Protein AF-A0A1W1C5Y9-F1 (afdb_monomer)

Nearest PDB structures (foldseek):
  2pzl-assembly1_A  TM=4.489E-01  e=3.872E-01  Bordetella bronchiseptica
  6x3b-assembly1_B  TM=2.610E-01  e=2.024E-01  Pseudomonas aeruginosa
  8v1x-assembly1_A  TM=4.095E-01  e=1.594E+00  Streptomyces coelicolor
  2pk3-assembly1_B  TM=3.219E-01  e=1.691E+00  Aneurinibacillus thermoaerophilus
  8vr2-assembly1_C  TM=3.156E-01  e=4.094E+00  Psychrobacter cryohalolentis K5

pLDDT: mean 88.16, std 12.0, range [48.78, 98.75]

Sequence (297 aa):
MQINMDFPGDFWDDKVWKQVSKNFAVVAKVAKDLGFKGIVFDDEPYTPSSHKMNNFKFPNKNEIDKNSKSWEIKGSEDSWVDEKGYRNPKYNFQEHMQKVTQRFKNIMQSMTEVYPNLTLLVYNGPSFTHVNSNKIDIIVTDVGLPREHEYKGAIFTGFKEGLTANSSLHDMGESYRYRTDKQFKRAYQWRKYDIAKESSNRLDPSYQWIVPKEQRASWSKDVQVGFMVFNKGQESNYKEYDTRNKSNMNDIKATLEKALKYSDKYVIYYCQDQDWLLPNQEHPLKKGWMKMMKSLH

Solvent-accessible surface area (backbone atoms only — not comparable to full-atom values): 16804 Å² total; per-residue (Å²): 137,88,81,87,77,77,72,62,69,60,88,81,42,62,70,51,51,53,50,52,19,51,52,44,19,51,53,32,36,52,36,49,77,71,66,50,75,54,47,80,48,72,70,75,55,91,44,96,84,47,67,44,78,68,40,75,36,76,46,36,60,88,66,59,56,98,82,56,50,73,42,45,64,77,50,33,51,85,83,75,65,64,86,84,28,47,72,63,86,91,49,55,51,52,57,50,41,51,46,43,16,53,53,30,16,49,26,32,37,37,20,34,74,67,24,51,63,37,32,40,37,29,35,70,26,39,62,50,32,34,85,59,39,59,68,85,50,78,54,63,73,96,55,58,57,94,67,66,37,51,55,33,37,24,38,49,49,6,36,61,73,22,56,52,99,57,32,44,43,27,37,22,53,74,37,62,43,68,67,48,68,69,50,46,50,49,40,39,46,35,75,39,51,47,58,46,32,69,85,62,48,78,62,61,57,58,62,41,67,62,71,53,77,88,52,31,86,49,34,55,77,60,42,37,42,28,32,42,44,42,54,60,41,41,86,47,94,46,75,92,35,47,21,65,90,52,39,51,73,67,46,45,50,57,28,49,55,45,38,53,74,57,25,75,83,48,64,45,81,45,62,96,74,50,36,87,88,46,80,86,48,102,34,57,61,56,75,66,55,63,56,54,58,73,68,64,128

Foldseek 3Di:
DDDDDDAQPDLPPPVSLVVVLLVLQVVLLVCVVVPHQADEDDQDQPDPPGDGNAQADQDAPVRDDPPDDPLSNVQHHHDQEDPRRDYDPVDFLLVVLQSLLQSLLSNLLSSCVNVVQHEYEYAAACLLAQPCSPVPHPQAFPHRDHPNCNNRPSNLNSNLNNHDPNYAYEHAHDDQQDQDLVRLVSNLCCQQAVLLDPVSAPDDSRHGDHDDVVCSVCRNVRYWYAYEHEQAFDDGPDPSRGCNPQRDLVSSLSRVLSRVVRGPDDYHYDYPQEDPPDCPDPRHDDPVNVVSVVPRD

Secondary structure (DSSP, 8-state):
---PPPP---TT-HHHHHHHHHHHHHHHHHHHHTT--EEEE-----STT---S--B-PPPGGG--TT--HHHHHH--SS-S-TTPBP-TTS-HHHHHHHHHHHHHHHHHHHHHH-TT-EEEESS-GGGT-TTTTTSS--S-S---TTTTTTHHHHHHHHHHT--TT-EEEE----S---SHHHHHHHHHHHHTGGGSGGGG-S-TTTS----HHHHTTHHHHEEE-EEEESS----SSGGG--TT--SHHHHHHHHHHHHHH-SS-EEEE-SS-BSS-TTSSSBPPHHHHHHHHH--

Structure (mmCIF, N/CA/C/O backbone):
data_AF-A0A1W1C5Y9-F1
#
_entry.id   AF-A0A1W1C5Y9-F1
#
loop_
_atom_site.group_PDB
_atom_site.id
_atom_site.type_symbol
_atom_site.label_atom_id
_atom_site.label_alt_id
_atom_site.label_comp_id
_atom_site.label_asym_id
_atom_site.label_entity_id
_atom_site.label_seq_id
_atom_site.pdbx_PDB_ins_code
_atom_site.Cartn_x
_atom_site.Cartn_y
_atom_site.Cartn_z
_atom_site.occupancy
_atom_site.B_iso_or_equiv
_atom_site.auth_seq_id
_atom_site.auth_comp_id
_atom_site.auth_asym_id
_atom_site.auth_atom_id
_atom_site.pdbx_PDB_model_num
ATOM 1 N N . MET A 1 1 ? -10.955 -4.924 -15.139 1.00 53.12 1 MET A N 1
ATOM 2 C CA . MET A 1 1 ? -12.271 -4.613 -14.545 1.00 53.12 1 MET A CA 1
ATOM 3 C C . MET A 1 1 ? -12.022 -3.695 -13.365 1.00 53.12 1 MET A C 1
ATOM 5 O O . MET A 1 1 ? -11.262 -4.087 -12.491 1.00 53.12 1 MET A O 1
ATOM 9 N N . GLN A 1 2 ? -12.591 -2.491 -13.382 1.00 60.53 2 GLN A N 1
ATOM 10 C CA . GLN A 1 2 ? -12.560 -1.558 -12.255 1.00 60.53 2 GLN A CA 1
ATOM 11 C C . GLN A 1 2 ? -13.905 -1.641 -11.534 1.00 60.53 2 GLN A C 1
ATOM 13 O O . GLN A 1 2 ? -14.947 -1.651 -12.187 1.00 60.53 2 GLN A O 1
ATOM 18 N N . ILE A 1 3 ? -13.878 -1.733 -10.206 1.00 63.34 3 ILE A N 1
ATOM 19 C CA . ILE A 1 3 ? -15.077 -1.717 -9.366 1.00 63.34 3 ILE A CA 1
ATOM 20 C C . ILE A 1 3 ? -14.918 -0.541 -8.415 1.00 63.34 3 ILE A C 1
ATOM 22 O O . ILE A 1 3 ? -14.045 -0.561 -7.551 1.00 63.34 3 ILE A O 1
ATOM 26 N N . ASN A 1 4 ? -15.755 0.478 -8.585 1.00 60.19 4 ASN A N 1
ATOM 27 C CA . ASN A 1 4 ? -15.838 1.569 -7.628 1.00 60.19 4 ASN A CA 1
ATOM 28 C C . ASN A 1 4 ? -16.718 1.098 -6.478 1.00 60.19 4 ASN A C 1
ATOM 30 O O . ASN A 1 4 ? -17.857 0.686 -6.703 1.00 60.19 4 ASN A O 1
ATOM 34 N N . MET A 1 5 ? -16.190 1.127 -5.261 1.00 63.28 5 MET A N 1
ATOM 35 C CA . MET A 1 5 ? -17.036 0.933 -4.099 1.00 63.28 5 MET A CA 1
ATOM 36 C C . MET A 1 5 ? -17.491 2.280 -3.562 1.00 63.28 5 MET A C 1
ATOM 38 O O . MET A 1 5 ? -16.669 3.167 -3.342 1.00 63.28 5 MET A O 1
ATOM 42 N N . ASP A 1 6 ? -18.796 2.402 -3.339 1.00 60.53 6 ASP A N 1
ATOM 43 C CA . ASP A 1 6 ? -19.384 3.603 -2.762 1.00 60.53 6 ASP A CA 1
ATOM 44 C C . ASP A 1 6 ? -18.839 3.920 -1.368 1.00 60.53 6 ASP A C 1
ATOM 46 O O . ASP A 1 6 ? -18.348 3.068 -0.620 1.00 60.53 6 ASP A O 1
ATOM 50 N N . PHE A 1 7 ? -18.983 5.196 -1.031 1.00 67.31 7 PHE A N 1
ATOM 51 C CA . PHE A 1 7 ? -18.588 5.799 0.224 1.00 67.31 7 PHE A CA 1
ATOM 52 C C . PHE A 1 7 ? -19.264 5.122 1.434 1.00 67.31 7 PHE A C 1
ATOM 54 O O . PHE A 1 7 ? -20.487 5.186 1.574 1.00 67.31 7 PHE A O 1
ATOM 61 N N . PRO A 1 8 ? -18.496 4.501 2.348 1.00 70.25 8 PRO A N 1
ATOM 62 C CA . PRO A 1 8 ? -19.054 3.699 3.435 1.00 70.25 8 PRO A CA 1
ATOM 63 C C . PRO A 1 8 ? -19.563 4.524 4.630 1.00 70.25 8 PRO A C 1
ATOM 65 O O . PRO A 1 8 ? -20.054 3.950 5.596 1.00 70.25 8 PRO A O 1
ATOM 68 N N . GLY A 1 9 ? -19.444 5.855 4.614 1.00 75.62 9 GLY A N 1
ATOM 69 C CA . GLY A 1 9 ? -19.871 6.706 5.729 1.00 75.62 9 GLY A CA 1
ATOM 70 C C . GLY A 1 9 ? -18.972 6.607 6.970 1.00 75.62 9 GLY A C 1
ATOM 71 O O . GLY A 1 9 ? -17.762 6.405 6.865 1.00 75.62 9 GLY A O 1
ATOM 72 N N . ASP A 1 10 ? -19.554 6.800 8.158 1.00 84.69 10 ASP A N 1
ATOM 73 C CA . ASP A 1 10 ? -18.832 6.846 9.438 1.00 84.69 10 ASP A CA 1
ATOM 74 C C . ASP A 1 10 ? -18.173 5.491 9.769 1.00 84.69 10 ASP A C 1
ATOM 76 O O . ASP A 1 10 ? -18.830 4.446 9.768 1.00 84.69 10 ASP A O 1
ATOM 80 N N . PHE A 1 11 ? -16.880 5.495 10.120 1.00 87.94 11 PHE A N 1
ATOM 81 C CA . PHE A 1 11 ? -16.163 4.305 10.593 1.00 87.94 11 PHE A CA 1
ATOM 82 C C . PHE A 1 11 ? -16.822 3.632 11.792 1.00 87.94 11 PHE A C 1
ATOM 84 O O . PHE A 1 11 ? -16.569 2.449 12.024 1.00 87.94 11 PHE A O 1
ATOM 91 N N . TRP A 1 12 ? -17.666 4.335 12.541 1.00 90.81 12 TRP A N 1
ATOM 92 C CA . TRP A 1 12 ? -18.377 3.825 13.710 1.00 90.81 12 TRP A CA 1
ATOM 93 C C . TRP A 1 12 ? -19.739 3.193 13.400 1.00 90.81 12 TRP A C 1
ATOM 95 O O . TRP A 1 12 ? -20.280 2.513 14.271 1.00 90.81 12 TRP A O 1
ATOM 105 N N . ASP A 1 13 ? -20.245 3.281 12.166 1.00 91.25 13 ASP A N 1
ATOM 106 C CA . ASP A 1 13 ? -21.460 2.567 11.754 1.00 91.25 13 ASP A CA 1
ATOM 107 C C . ASP A 1 13 ? -21.154 1.090 11.442 1.00 91.25 13 ASP A C 1
ATOM 109 O O . ASP A 1 13 ? -20.756 0.703 10.339 1.00 91.25 13 ASP A O 1
ATOM 113 N N . ASP A 1 14 ? -21.323 0.224 12.441 1.00 93.69 14 ASP A N 1
ATOM 114 C CA . ASP A 1 14 ? -21.061 -1.211 12.293 1.00 93.69 14 ASP A CA 1
ATOM 115 C C . ASP A 1 14 ? -21.950 -1.892 11.244 1.00 93.69 14 ASP A C 1
ATOM 117 O O . ASP A 1 14 ? -21.505 -2.850 10.602 1.00 93.69 14 ASP A O 1
ATOM 121 N N . LYS A 1 15 ? -23.181 -1.411 11.032 1.00 92.62 15 LYS A N 1
ATOM 122 C CA . LYS A 1 15 ? -24.097 -2.002 10.051 1.00 92.62 15 LYS A CA 1
ATOM 123 C C . LYS A 1 15 ? -23.597 -1.730 8.637 1.00 92.62 15 LYS A C 1
ATOM 125 O O . LYS A 1 15 ? -23.544 -2.664 7.832 1.00 92.62 15 LYS A O 1
ATOM 130 N N . VAL A 1 16 ? -23.192 -0.492 8.352 1.00 90.75 16 VAL A N 1
ATOM 131 C CA . VAL A 1 16 ? -22.670 -0.121 7.031 1.00 90.75 16 VAL A CA 1
ATOM 132 C C . VAL A 1 16 ? -21.358 -0.846 6.749 1.00 90.75 16 VAL A C 1
ATOM 134 O O . VAL A 1 16 ? -21.234 -1.519 5.727 1.00 90.75 16 VAL A O 1
ATOM 137 N N . TRP A 1 17 ? -20.411 -0.846 7.686 1.00 92.69 17 TRP A N 1
ATOM 138 C CA . TRP A 1 17 ? -19.115 -1.501 7.472 1.00 92.69 17 TRP A CA 1
ATOM 139 C C . TRP A 1 17 ? -19.185 -3.029 7.385 1.00 92.69 17 TRP A C 1
ATOM 141 O O . TRP A 1 17 ? -18.362 -3.657 6.706 1.00 92.69 17 TRP A O 1
ATOM 151 N N . LYS A 1 18 ? -20.197 -3.651 8.002 1.00 94.00 18 LYS A N 1
ATOM 152 C CA . LYS A 1 18 ? -20.505 -5.067 7.762 1.00 94.00 18 LYS A CA 1
ATOM 153 C C . LYS A 1 18 ? -20.929 -5.301 6.311 1.00 94.00 18 LYS A C 1
ATOM 155 O O . LYS A 1 18 ? -20.508 -6.292 5.718 1.00 94.00 18 LYS A O 1
ATOM 160 N N . GLN A 1 19 ? -21.728 -4.407 5.728 1.00 93.62 19 GLN A N 1
ATOM 161 C CA . GLN A 1 19 ? -22.106 -4.499 4.317 1.00 93.62 19 GLN A CA 1
ATOM 162 C C . GLN A 1 19 ? -20.906 -4.269 3.388 1.00 93.62 19 GLN A C 1
ATOM 164 O O . GLN A 1 19 ? -20.727 -5.024 2.439 1.00 93.62 19 GLN A O 1
ATOM 169 N N . VAL A 1 20 ? -20.036 -3.307 3.701 1.00 93.00 20 VAL A N 1
ATOM 170 C CA . VAL A 1 20 ? -18.787 -3.057 2.955 1.00 93.00 20 VAL A CA 1
ATOM 171 C C . VAL A 1 20 ? -17.911 -4.311 2.906 1.00 93.00 20 VAL A C 1
ATOM 173 O O . VAL A 1 20 ? -17.454 -4.711 1.838 1.00 93.00 20 VAL A O 1
ATOM 176 N N . SER A 1 21 ? -17.734 -4.985 4.046 1.00 95.81 21 SER A N 1
ATOM 177 C CA . SER A 1 21 ? -16.949 -6.226 4.119 1.00 95.81 21 SER A CA 1
ATOM 178 C C . SER A 1 21 ? -17.558 -7.342 3.256 1.00 95.81 21 SER A C 1
ATOM 180 O O . SER A 1 21 ? -16.837 -8.041 2.546 1.00 95.81 21 SER A O 1
ATOM 182 N N . LYS A 1 22 ? -18.896 -7.462 3.236 1.00 95.56 22 LYS A N 1
ATOM 183 C CA . LYS A 1 22 ? -19.605 -8.392 2.338 1.00 95.56 22 LYS A CA 1
ATOM 184 C C . LYS A 1 22 ? -19.399 -8.049 0.864 1.00 95.56 22 LYS A C 1
ATOM 186 O O . LYS A 1 22 ? -19.217 -8.958 0.061 1.00 95.56 22 LYS A O 1
ATOM 191 N N . ASN A 1 23 ? -19.410 -6.767 0.502 1.00 94.50 23 ASN A N 1
ATOM 192 C CA . ASN A 1 23 ? -19.190 -6.338 -0.880 1.00 94.50 23 ASN A CA 1
ATOM 193 C C . ASN A 1 23 ? -17.786 -6.738 -1.357 1.00 94.50 23 ASN A C 1
ATOM 195 O O . ASN A 1 23 ? -17.650 -7.323 -2.429 1.00 94.50 23 ASN A O 1
ATOM 199 N N . PHE A 1 24 ? -16.757 -6.533 -0.531 1.00 96.12 24 PHE A N 1
ATOM 200 C CA . PHE A 1 24 ? -15.407 -7.017 -0.834 1.00 96.12 24 PHE A CA 1
ATOM 201 C C . PHE A 1 24 ? -15.328 -8.540 -0.960 1.00 96.12 24 PHE A C 1
ATOM 203 O O . PHE A 1 24 ? -14.646 -9.035 -1.854 1.00 96.12 24 PHE A O 1
ATOM 210 N N . ALA A 1 25 ? -16.046 -9.295 -0.123 1.00 97.69 25 ALA A N 1
ATOM 211 C CA . ALA A 1 25 ? -16.130 -10.746 -0.282 1.00 97.69 25 ALA A CA 1
ATOM 212 C C . ALA A 1 25 ? -16.737 -11.132 -1.640 1.00 97.69 25 ALA A C 1
ATOM 214 O O . ALA A 1 25 ? -16.221 -12.018 -2.314 1.00 97.69 25 ALA A O 1
ATOM 215 N N . VAL A 1 26 ? -17.784 -10.436 -2.100 1.00 97.25 26 VAL A N 1
ATOM 216 C CA . VAL A 1 26 ? -18.345 -10.657 -3.444 1.00 97.25 26 VAL A CA 1
ATOM 217 C C . VAL A 1 26 ? -17.300 -10.377 -4.527 1.00 97.25 26 VAL A C 1
ATOM 219 O O . VAL A 1 26 ? -17.131 -11.208 -5.417 1.00 97.25 26 VAL A O 1
ATOM 222 N N . VAL A 1 27 ? -16.545 -9.276 -4.427 1.00 96.62 27 VAL A N 1
ATOM 223 C CA . VAL A 1 27 ? -15.447 -8.968 -5.364 1.00 96.62 27 VAL A CA 1
ATOM 224 C C . VAL A 1 27 ? -14.393 -10.077 -5.368 1.00 96.62 27 VAL A C 1
ATOM 226 O O . VAL A 1 27 ? -14.007 -10.545 -6.437 1.00 96.62 27 VAL A O 1
ATOM 229 N N . ALA A 1 28 ? -13.962 -10.547 -4.196 1.00 97.88 28 ALA A N 1
ATOM 230 C CA . ALA A 1 28 ? -12.977 -11.620 -4.076 1.00 97.88 28 ALA A CA 1
ATOM 231 C C . ALA A 1 28 ? -13.482 -12.954 -4.630 1.00 97.88 28 ALA A C 1
ATOM 233 O O . ALA A 1 28 ? -12.733 -13.655 -5.313 1.00 97.88 28 ALA A O 1
ATOM 234 N N . LYS A 1 29 ? -14.758 -13.279 -4.404 1.00 98.25 29 LYS A N 1
ATOM 235 C CA . LYS A 1 29 ? -15.394 -14.462 -4.983 1.00 98.25 29 LYS A CA 1
ATOM 236 C C . LYS A 1 29 ? -15.420 -14.381 -6.508 1.00 98.25 29 LYS A C 1
ATOM 238 O O . LYS A 1 29 ? -14.955 -15.306 -7.159 1.00 98.25 29 LYS A O 1
ATOM 243 N N . VAL A 1 30 ? -15.883 -13.267 -7.076 1.00 97.62 30 VAL A N 1
ATOM 244 C CA . VAL A 1 30 ? -15.887 -13.066 -8.535 1.00 97.62 30 VAL A CA 1
ATOM 245 C C . VAL A 1 30 ? -14.467 -13.138 -9.092 1.00 97.62 30 VAL A C 1
ATOM 247 O O . VAL A 1 30 ? -14.244 -13.766 -10.124 1.00 97.62 30 VAL A O 1
ATOM 250 N N . ALA A 1 31 ? -13.490 -12.542 -8.402 1.00 97.06 31 ALA A N 1
ATOM 251 C CA . ALA A 1 31 ? -12.109 -12.564 -8.857 1.00 97.06 31 ALA A CA 1
ATOM 252 C C . ALA A 1 31 ? -11.553 -13.995 -8.941 1.00 97.06 31 ALA A C 1
ATOM 254 O O . ALA A 1 31 ? -10.928 -14.363 -9.937 1.00 97.06 31 ALA A O 1
ATOM 255 N N . LYS A 1 32 ? -11.841 -14.807 -7.920 1.00 97.94 32 LYS A N 1
ATOM 256 C CA . LYS A 1 32 ? -11.514 -16.233 -7.875 1.00 97.94 32 LYS A CA 1
ATOM 257 C C . LYS A 1 32 ? -12.228 -17.023 -8.972 1.00 97.94 32 LYS A C 1
ATOM 259 O O . LYS A 1 32 ? -11.573 -17.784 -9.678 1.00 97.94 32 LYS A O 1
ATOM 264 N N . ASP A 1 33 ? -13.538 -16.836 -9.120 1.00 97.88 33 ASP A N 1
ATOM 265 C CA . ASP A 1 33 ? -14.372 -17.575 -10.077 1.00 97.88 33 ASP A CA 1
ATOM 266 C C . ASP A 1 33 ? -13.946 -17.294 -11.533 1.00 97.88 33 ASP A C 1
ATOM 268 O O . ASP A 1 33 ? -14.036 -18.170 -12.390 1.00 97.88 33 ASP A O 1
ATOM 272 N N . LEU A 1 34 ? -13.405 -16.100 -11.804 1.00 97.12 34 LEU A N 1
ATOM 273 C CA . LEU A 1 34 ? -12.829 -15.713 -13.099 1.00 97.12 34 LEU A CA 1
ATOM 274 C C . LEU A 1 34 ? -11.347 -16.099 -13.271 1.00 97.12 34 LEU A C 1
ATOM 276 O O . LEU A 1 34 ? -10.753 -15.803 -14.307 1.00 97.12 34 LEU A O 1
ATOM 280 N N . GLY A 1 35 ? -10.728 -16.740 -12.276 1.00 96.94 35 GLY A N 1
ATOM 281 C CA . GLY A 1 35 ? -9.339 -17.197 -12.347 1.00 96.94 35 GLY A CA 1
ATOM 282 C C . GLY A 1 35 ? -8.284 -16.090 -12.244 1.00 96.94 35 GLY A C 1
ATOM 283 O O . GLY A 1 35 ? -7.130 -16.311 -12.624 1.00 96.94 35 GLY A O 1
ATOM 284 N N . PHE A 1 36 ? -8.629 -14.902 -11.732 1.00 96.56 36 PHE A N 1
ATOM 285 C CA . PHE A 1 36 ? -7.612 -13.904 -11.390 1.00 96.56 36 PHE A CA 1
ATOM 286 C C . PHE A 1 36 ? -6.717 -14.425 -10.260 1.00 96.56 36 PHE A C 1
ATOM 288 O O . PHE A 1 36 ? -7.131 -15.263 -9.472 1.00 96.56 36 PHE A O 1
ATOM 295 N N . LYS A 1 37 ? -5.473 -13.932 -10.179 1.00 93.75 37 LYS A N 1
ATOM 296 C CA . LYS A 1 37 ? -4.502 -14.334 -9.138 1.00 93.75 37 LYS A CA 1
ATOM 297 C C . LYS A 1 37 ? -4.637 -13.547 -7.832 1.00 93.75 37 LYS A C 1
ATOM 299 O O . LYS A 1 37 ? -4.013 -13.903 -6.836 1.00 93.75 37 LYS A O 1
ATOM 304 N N . GLY A 1 38 ? -5.358 -12.433 -7.860 1.00 96.31 38 GLY A N 1
ATOM 305 C CA . GLY A 1 38 ? -5.371 -11.479 -6.767 1.00 96.31 38 GLY A CA 1
ATOM 306 C C . GLY A 1 38 ? -6.184 -10.232 -7.074 1.00 96.31 38 GLY A C 1
ATOM 307 O O . GLY A 1 38 ? -6.812 -10.127 -8.129 1.00 96.31 38 GLY A O 1
ATOM 308 N N . ILE A 1 39 ? -6.139 -9.292 -6.138 1.00 97.25 39 ILE A N 1
ATOM 309 C CA . ILE A 1 39 ? -6.807 -7.994 -6.204 1.00 97.25 39 ILE A CA 1
ATOM 310 C C . ILE A 1 39 ? -5.756 -6.902 -6.025 1.00 97.25 39 ILE A C 1
ATOM 312 O O . ILE A 1 39 ? -4.843 -7.028 -5.208 1.00 97.25 39 ILE A O 1
ATOM 316 N N . VAL A 1 40 ? -5.908 -5.824 -6.785 1.00 95.88 40 VAL A N 1
ATOM 317 C CA . VAL A 1 40 ? -5.211 -4.564 -6.544 1.00 95.88 40 VAL A CA 1
ATOM 318 C C . VAL A 1 40 ? -6.151 -3.655 -5.763 1.00 95.88 40 VAL A C 1
ATOM 320 O O . VAL A 1 40 ? -7.290 -3.449 -6.179 1.00 95.88 40 VAL A O 1
ATOM 323 N N . PHE A 1 41 ? -5.679 -3.141 -4.634 1.00 94.25 41 PHE A N 1
ATOM 324 C CA . PHE A 1 41 ? -6.359 -2.137 -3.838 1.00 94.25 41 PHE A CA 1
ATOM 325 C C . PHE A 1 41 ? -5.685 -0.784 -4.034 1.00 94.25 41 PHE A C 1
ATOM 327 O O . PHE A 1 41 ? -4.484 -0.620 -3.791 1.00 94.25 41 PHE A O 1
ATOM 334 N N . ASP A 1 42 ? -6.508 0.168 -4.438 1.00 89.38 42 ASP A N 1
ATOM 335 C CA . ASP A 1 42 ? -6.146 1.546 -4.676 1.00 89.38 42 ASP A CA 1
ATOM 336 C C . ASP A 1 42 ? -7.226 2.439 -4.060 1.00 89.38 42 ASP A C 1
ATOM 338 O O . ASP A 1 42 ? -8.419 2.252 -4.306 1.00 89.38 42 ASP A O 1
ATOM 342 N N . ASP A 1 43 ? -6.800 3.340 -3.184 1.00 83.69 43 ASP A N 1
ATOM 343 C CA . ASP A 1 43 ? -7.656 4.218 -2.395 1.00 83.69 43 ASP A CA 1
ATOM 344 C C . ASP A 1 43 ? -7.689 5.661 -2.922 1.00 83.69 43 ASP A C 1
ATOM 346 O O . ASP A 1 43 ? -8.214 6.549 -2.240 1.00 83.69 43 ASP A O 1
ATOM 350 N N . GLU A 1 44 ? -7.136 5.914 -4.110 1.00 79.62 44 GLU A N 1
ATOM 351 C CA . GLU A 1 44 ? -7.156 7.237 -4.729 1.00 79.62 44 GLU A CA 1
ATOM 352 C C . GLU A 1 44 ? -8.540 7.629 -5.286 1.00 79.62 44 GLU A C 1
ATOM 354 O O . GLU A 1 44 ? -9.237 6.825 -5.915 1.00 79.62 44 GLU A O 1
ATOM 359 N N . PRO A 1 45 ? -8.966 8.894 -5.098 1.00 72.88 45 PRO A N 1
ATOM 360 C CA . PRO A 1 45 ? -10.135 9.431 -5.774 1.00 72.88 45 PRO A CA 1
ATOM 361 C C . PRO A 1 45 ? -9.758 9.867 -7.198 1.00 72.88 45 PRO A C 1
ATOM 363 O O . PRO A 1 45 ? -9.027 10.831 -7.397 1.00 72.88 45 PRO A O 1
ATOM 366 N N . TYR A 1 46 ? -10.311 9.191 -8.202 1.00 73.00 46 TYR A N 1
ATOM 367 C CA . TYR A 1 46 ? -10.001 9.459 -9.613 1.00 73.00 46 TYR A CA 1
ATOM 368 C C . TYR A 1 46 ? -10.814 10.592 -10.254 1.00 73.00 46 TYR A C 1
ATOM 370 O O . TYR A 1 46 ? -10.520 11.016 -11.371 1.00 73.00 46 TYR A O 1
ATOM 378 N N . THR A 1 47 ? -11.854 11.086 -9.578 1.00 74.44 47 THR A N 1
ATOM 379 C CA . THR A 1 47 ? -12.668 12.212 -10.056 1.00 74.44 47 THR A CA 1
ATOM 380 C C . THR A 1 47 ? -12.939 13.201 -8.919 1.00 74.44 47 THR A C 1
ATOM 382 O O . THR A 1 47 ? -12.979 12.780 -7.764 1.00 74.44 47 THR A O 1
ATOM 385 N N . PRO A 1 48 ? -13.211 14.490 -9.202 1.00 70.44 48 PRO A N 1
ATOM 386 C CA . PRO A 1 48 ? -13.570 15.472 -8.166 1.00 70.44 48 PRO A CA 1
ATOM 387 C C . PRO A 1 48 ? -14.830 15.107 -7.355 1.00 70.44 48 PRO A C 1
ATOM 389 O O . PRO A 1 48 ? -15.032 15.570 -6.228 1.00 70.44 48 PRO A O 1
ATOM 392 N N . SER A 1 49 ? -15.706 14.283 -7.935 1.00 70.56 49 SER A N 1
ATOM 393 C CA . SER A 1 49 ? -16.888 13.727 -7.271 1.00 70.56 49 SER A CA 1
ATOM 394 C C . SER A 1 49 ? -16.606 12.452 -6.476 1.00 70.56 49 SER A C 1
ATOM 396 O O . SER A 1 49 ? -17.438 12.067 -5.659 1.00 70.56 49 SER A O 1
ATOM 398 N N . SER A 1 50 ? -15.473 11.785 -6.704 1.00 70.44 50 SER A N 1
ATOM 399 C CA . SER A 1 50 ? -15.094 10.585 -5.961 1.00 70.44 50 SER A CA 1
ATOM 400 C C . SER A 1 50 ? -14.737 10.950 -4.526 1.00 70.44 50 SER A C 1
ATOM 402 O O . SER A 1 50 ? -14.120 11.979 -4.260 1.00 70.44 50 SER A O 1
ATOM 404 N N . HIS A 1 51 ? -15.109 10.073 -3.602 1.00 71.31 51 HIS A N 1
ATOM 405 C CA . HIS A 1 51 ? -14.750 10.192 -2.199 1.00 71.31 51 HIS A CA 1
ATOM 406 C C . HIS A 1 51 ? -13.725 9.124 -1.851 1.00 71.31 51 HIS A C 1
ATOM 408 O O . HIS A 1 51 ? -13.817 7.994 -2.341 1.00 71.31 51 HIS A O 1
ATOM 414 N N . LYS A 1 52 ? -12.769 9.459 -0.983 1.00 73.62 52 LYS A N 1
ATOM 415 C CA . LYS A 1 52 ? -11.860 8.451 -0.445 1.00 73.62 52 LYS A CA 1
ATOM 416 C C . LYS A 1 52 ? -12.653 7.482 0.430 1.00 73.62 52 LYS A C 1
ATOM 418 O O . LYS A 1 52 ? -13.591 7.864 1.131 1.00 73.62 52 LYS A O 1
ATOM 423 N N . MET A 1 53 ? -12.249 6.213 0.431 1.00 72.50 53 MET A N 1
ATOM 424 C CA . MET A 1 53 ? -12.843 5.203 1.316 1.00 72.50 53 MET A CA 1
ATOM 425 C C . MET A 1 53 ? -12.593 5.523 2.801 1.00 72.50 53 MET A C 1
ATOM 427 O O . MET A 1 53 ? -13.269 4.999 3.687 1.00 72.50 53 MET A O 1
ATOM 431 N N . ASN A 1 54 ? -11.626 6.401 3.072 1.00 69.69 54 ASN A N 1
ATOM 432 C CA . ASN A 1 54 ? -11.423 6.989 4.375 1.00 69.69 54 ASN A CA 1
ATOM 433 C C . ASN A 1 54 ? -11.922 8.428 4.409 1.00 69.69 54 ASN A C 1
ATOM 435 O O . ASN A 1 54 ? -11.372 9.295 3.736 1.00 69.69 54 ASN A O 1
ATOM 439 N N . ASN A 1 55 ? -12.933 8.652 5.243 1.00 68.06 55 ASN A N 1
ATOM 440 C CA . ASN A 1 55 ? -13.525 9.961 5.429 1.00 68.06 55 ASN A CA 1
ATOM 441 C C . ASN A 1 55 ? -13.134 10.623 6.755 1.00 68.06 55 ASN A C 1
ATOM 443 O O . ASN A 1 55 ? -13.791 11.565 7.151 1.00 68.06 55 ASN A O 1
ATOM 447 N N . PHE A 1 56 ? -12.129 10.160 7.492 1.00 75.62 56 PHE A N 1
ATOM 448 C CA . PHE A 1 56 ? -11.663 10.881 8.678 1.00 75.62 56 PHE A CA 1
ATOM 449 C C . PHE A 1 56 ? -10.681 11.984 8.264 1.00 75.62 56 PHE A C 1
ATOM 451 O O . PHE A 1 56 ? -9.741 11.717 7.514 1.00 75.62 56 PHE A O 1
ATOM 458 N N . LYS A 1 57 ? -10.863 13.206 8.782 1.00 76.81 57 LYS A N 1
ATOM 459 C CA . LYS A 1 57 ? -9.884 14.293 8.633 1.00 76.81 57 LYS A CA 1
ATOM 460 C C . LYS A 1 57 ? -9.402 14.828 9.976 1.00 76.81 57 LYS A C 1
ATOM 462 O O . LYS A 1 57 ? -10.186 14.983 10.917 1.00 76.81 57 LYS A O 1
ATOM 467 N N . PHE A 1 58 ? -8.121 15.185 10.024 1.00 76.56 58 PHE A N 1
ATOM 468 C CA . PHE A 1 58 ? -7.627 16.135 11.013 1.00 76.56 58 PHE A CA 1
ATOM 469 C C . PHE A 1 58 ? -8.134 17.538 10.683 1.00 76.56 58 PHE A C 1
ATOM 471 O O . PHE A 1 58 ? -8.247 17.873 9.501 1.00 76.56 58 PHE A O 1
ATOM 478 N N . PRO A 1 59 ? -8.417 18.370 11.699 1.00 77.81 59 PRO A N 1
ATOM 479 C CA . PRO A 1 59 ? -8.673 19.777 11.451 1.00 77.81 59 PRO A CA 1
ATOM 480 C C . PRO A 1 59 ? -7.413 20.444 10.888 1.00 77.81 59 PRO A C 1
ATOM 482 O O . PRO A 1 59 ? -6.313 20.269 11.419 1.00 77.81 59 PRO A O 1
ATOM 485 N N . ASN A 1 60 ? -7.577 21.233 9.830 1.00 80.81 60 ASN A N 1
ATOM 486 C CA . ASN A 1 60 ? -6.544 22.162 9.382 1.00 80.81 60 ASN A CA 1
ATOM 487 C C . ASN A 1 60 ? -6.371 23.306 10.402 1.00 80.81 60 ASN A C 1
ATOM 489 O O . ASN A 1 60 ? -7.191 23.472 11.309 1.00 80.81 60 ASN A O 1
ATOM 493 N N . LYS A 1 61 ? -5.315 24.120 10.265 1.00 83.12 61 LYS A N 1
ATOM 494 C CA . LYS A 1 61 ? -5.040 25.204 11.232 1.00 83.12 61 LYS A CA 1
ATOM 495 C C . LYS A 1 61 ? -6.191 26.208 11.378 1.00 83.12 61 LYS A C 1
ATOM 497 O O . LYS A 1 61 ? -6.385 26.735 12.469 1.00 83.12 61 LYS A O 1
ATOM 502 N N . ASN A 1 62 ? -6.972 26.432 10.320 1.00 85.38 62 ASN A N 1
ATOM 503 C CA . ASN A 1 62 ? -8.129 27.332 10.331 1.00 85.38 62 ASN A CA 1
ATOM 504 C C . ASN A 1 62 ? -9.381 26.697 10.973 1.00 85.38 62 ASN A C 1
ATOM 506 O O . ASN A 1 62 ? -10.301 27.415 11.350 1.00 85.38 62 ASN A O 1
ATOM 510 N N . GLU A 1 63 ? -9.427 25.368 11.106 1.00 83.25 63 GLU A N 1
ATOM 511 C CA . GLU A 1 63 ? -10.495 24.609 11.777 1.00 83.25 63 GLU A CA 1
ATOM 512 C C . GLU A 1 63 ? -10.220 24.398 13.279 1.00 83.25 63 GLU A C 1
ATOM 514 O O . GLU A 1 63 ? -11.055 23.832 13.992 1.00 83.25 63 GLU A O 1
ATOM 519 N N . ILE A 1 64 ? -9.051 24.823 13.775 1.00 88.56 64 ILE A N 1
ATOM 520 C CA . ILE A 1 64 ? -8.721 24.782 15.199 1.00 88.56 64 ILE A CA 1
ATOM 521 C C . ILE A 1 64 ? -9.470 25.886 15.946 1.00 88.56 64 ILE A C 1
ATOM 523 O O . ILE A 1 64 ? -9.391 27.064 15.608 1.00 88.56 64 ILE A O 1
ATOM 527 N N . ASP A 1 65 ? -10.151 25.500 17.023 1.00 88.69 65 ASP A N 1
ATOM 528 C CA . ASP A 1 65 ? -10.864 26.407 17.912 1.00 88.69 65 ASP A CA 1
ATOM 529 C C . ASP A 1 65 ? -10.536 26.112 19.388 1.00 88.69 65 ASP A C 1
ATOM 531 O O . ASP A 1 65 ? -9.771 25.204 19.719 1.00 88.69 65 ASP A O 1
ATOM 535 N N . LYS A 1 66 ? -11.124 26.890 20.304 1.00 88.19 66 LYS A N 1
ATOM 536 C CA . LYS A 1 66 ? -10.897 26.765 21.757 1.00 88.19 66 LYS A CA 1
ATOM 537 C C . LYS A 1 66 ? -11.292 25.405 22.360 1.00 88.19 66 LYS A C 1
ATOM 539 O O . LYS A 1 66 ? -10.892 25.107 23.481 1.00 88.19 66 LYS A O 1
ATOM 544 N N . ASN A 1 67 ? -12.098 24.612 21.658 1.00 87.00 67 ASN A N 1
ATOM 545 C CA . ASN A 1 67 ? -12.547 23.281 22.061 1.00 87.00 67 ASN A CA 1
ATOM 546 C C . ASN A 1 67 ? -11.722 22.157 21.411 1.00 87.00 67 ASN A C 1
ATOM 548 O O . ASN A 1 67 ? -11.902 20.992 21.789 1.00 87.00 67 ASN A O 1
ATOM 552 N N . SER A 1 68 ? -10.839 22.477 20.456 1.00 87.00 68 SER A N 1
ATOM 553 C CA . SER A 1 68 ? -9.965 21.496 19.815 1.00 87.00 68 SER A CA 1
ATOM 554 C C . SER A 1 68 ? -9.086 20.784 20.839 1.00 87.00 68 SER A C 1
ATOM 556 O O . SER A 1 68 ? -8.547 21.376 21.777 1.00 87.00 68 SER A O 1
ATOM 558 N N . LYS A 1 69 ? -8.942 19.472 20.666 1.00 86.44 69 LYS A N 1
ATOM 559 C CA . LYS A 1 69 ? -8.120 18.640 21.547 1.00 86.44 69 LYS A CA 1
ATOM 560 C C . LYS A 1 69 ? -6.637 18.878 21.273 1.00 86.44 69 LYS A C 1
ATOM 562 O O . LYS A 1 69 ? -6.236 19.247 20.175 1.00 86.44 69 LYS A O 1
ATOM 567 N N . SER A 1 70 ? -5.792 18.601 22.263 1.00 85.81 70 SER A N 1
ATOM 568 C CA . SER A 1 70 ? -4.338 18.783 22.135 1.00 85.81 70 SER A CA 1
ATOM 569 C C . SER A 1 70 ? -3.739 18.020 20.948 1.00 85.81 70 SER A C 1
ATOM 571 O O . SER A 1 70 ? -2.846 18.535 20.279 1.00 85.81 70 SER A O 1
ATOM 573 N N . TRP A 1 71 ? -4.246 16.820 20.660 1.00 81.44 71 TRP A N 1
ATOM 574 C CA . TRP A 1 71 ? -3.809 16.026 19.514 1.00 81.44 71 TRP A CA 1
ATOM 575 C C . TRP A 1 71 ? -4.229 16.627 18.167 1.00 81.44 71 TRP A C 1
ATOM 577 O O . TRP A 1 71 ? -3.484 16.511 17.201 1.00 81.44 71 TRP A O 1
ATOM 587 N N . GLU A 1 72 ? -5.373 17.313 18.113 1.00 83.88 72 GLU A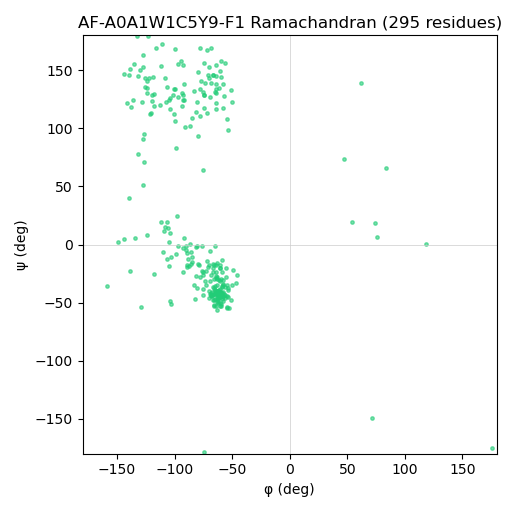 N 1
ATOM 588 C CA . GLU A 1 72 ? -5.830 18.032 16.921 1.00 83.88 72 GLU A CA 1
ATOM 589 C C . GLU A 1 72 ? -4.930 19.239 16.645 1.00 83.88 72 GLU A C 1
ATOM 591 O O . GLU A 1 72 ? -4.502 19.436 15.517 1.00 83.88 72 GLU A O 1
ATOM 596 N N . ILE A 1 73 ? -4.565 19.994 17.687 1.00 84.88 73 ILE A N 1
ATOM 597 C CA . ILE A 1 73 ? -3.688 21.172 17.574 1.00 84.88 73 ILE A CA 1
ATOM 598 C C . ILE A 1 73 ? -2.278 20.771 17.124 1.00 84.88 73 ILE A C 1
ATOM 600 O O . ILE A 1 73 ? -1.716 21.368 16.213 1.00 84.88 73 ILE A O 1
ATOM 604 N N . LYS A 1 74 ? -1.694 19.731 17.736 1.00 83.69 74 LYS A N 1
ATOM 605 C CA . LYS A 1 74 ? -0.407 19.171 17.279 1.00 83.69 74 LYS A CA 1
ATOM 606 C C . LYS A 1 74 ? -0.509 18.571 15.874 1.00 83.69 74 LYS A C 1
ATOM 608 O O . LYS A 1 74 ? 0.493 18.446 15.174 1.00 83.69 74 LYS A O 1
ATOM 613 N N . GLY A 1 75 ? -1.712 18.124 15.528 1.00 78.75 75 GLY A N 1
ATOM 614 C CA . GLY A 1 75 ? -2.069 17.463 14.290 1.00 78.75 75 GLY A CA 1
ATOM 615 C C . GLY A 1 75 ? -2.237 18.396 13.094 1.00 78.75 75 GLY A C 1
ATOM 616 O O . GLY A 1 75 ? -2.054 17.982 11.956 1.00 78.75 75 GLY A O 1
ATOM 617 N N . SER A 1 76 ? -2.619 19.646 13.349 1.00 79.19 76 SER A N 1
ATOM 618 C CA . SER A 1 76 ? -3.095 20.549 12.308 1.00 79.19 76 SER A CA 1
ATOM 619 C C . SER A 1 76 ? -1.970 21.071 11.420 1.00 79.19 76 SER A C 1
ATOM 621 O O . SER A 1 76 ? -0.997 21.651 11.909 1.00 79.19 76 SER A O 1
ATOM 623 N N . GLU A 1 77 ? -2.146 20.935 10.108 1.00 74.69 77 GLU A N 1
ATOM 624 C CA . GLU A 1 77 ? -1.251 21.468 9.077 1.00 74.69 77 GLU A CA 1
ATOM 625 C C . GLU A 1 77 ? -2.033 22.306 8.047 1.00 74.69 77 GLU A C 1
ATOM 627 O O . GLU A 1 77 ? -3.268 22.270 8.004 1.00 74.69 77 GLU A O 1
ATOM 632 N N . ASP A 1 78 ? -1.323 23.131 7.269 1.00 62.94 78 ASP A N 1
ATOM 633 C CA . ASP A 1 78 ? -1.927 24.031 6.279 1.00 62.94 78 ASP A CA 1
ATOM 634 C C . ASP A 1 78 ? -2.177 23.303 4.947 1.00 62.94 78 ASP A C 1
ATOM 636 O O . ASP A 1 78 ? -1.248 23.059 4.187 1.00 62.94 78 ASP A O 1
ATOM 640 N N . SER A 1 79 ? -3.459 23.055 4.649 1.00 55.44 79 SER A N 1
ATOM 641 C CA . SER A 1 79 ? -4.049 22.600 3.371 1.00 55.44 79 SER A CA 1
ATOM 642 C C . SER A 1 79 ? -3.625 21.229 2.804 1.00 55.44 79 SER A C 1
ATOM 644 O O . SER A 1 79 ? -2.450 20.897 2.778 1.00 55.44 79 SER A O 1
ATOM 646 N N . TRP A 1 80 ? -4.638 20.514 2.275 1.00 52.22 80 TRP A N 1
ATOM 647 C CA . TRP A 1 80 ? -4.671 19.265 1.468 1.00 52.22 80 TRP A CA 1
ATOM 648 C C . TRP A 1 80 ? -5.408 18.052 2.068 1.00 52.22 80 TRP A C 1
ATOM 650 O O . TRP A 1 80 ? -5.545 17.021 1.407 1.00 52.22 80 TRP A O 1
ATOM 660 N N . VAL A 1 81 ? -5.992 18.167 3.266 1.00 56.12 81 VAL A N 1
ATOM 661 C CA . VAL A 1 81 ? -6.984 17.178 3.740 1.00 56.12 81 VAL A CA 1
ATOM 662 C C . VAL A 1 81 ? -8.238 17.186 2.858 1.00 56.12 81 VAL A C 1
ATOM 664 O O . VAL A 1 81 ? -8.657 18.239 2.383 1.00 56.12 81 VAL A O 1
ATOM 667 N N . ASP A 1 82 ? -8.842 16.007 2.662 1.00 62.56 82 ASP A N 1
ATOM 668 C CA . ASP A 1 82 ? -10.137 15.851 1.989 1.00 62.56 82 ASP A CA 1
ATOM 669 C C . ASP A 1 82 ? -11.164 16.753 2.690 1.00 62.56 82 ASP A C 1
ATOM 671 O O . ASP A 1 82 ? -11.549 16.489 3.832 1.00 62.56 82 ASP A O 1
ATOM 675 N N . GLU A 1 83 ? -11.574 17.846 2.037 1.00 65.06 83 GLU A N 1
ATOM 676 C CA . GLU A 1 83 ? -12.508 18.826 2.608 1.00 65.06 83 GLU A CA 1
ATOM 677 C C . GLU A 1 83 ? -13.816 18.166 3.060 1.00 65.06 83 GLU A C 1
ATOM 679 O O . GLU A 1 83 ? -14.445 18.627 4.019 1.00 65.06 83 GLU A O 1
ATOM 684 N N . LYS A 1 84 ? -14.185 17.059 2.402 1.00 69.50 84 LYS A N 1
ATOM 685 C CA . LYS A 1 84 ? -15.394 16.273 2.661 1.00 69.50 84 LYS A CA 1
ATOM 686 C C . LYS A 1 84 ? -15.207 15.234 3.773 1.00 69.50 84 LYS A C 1
ATOM 688 O O . LYS A 1 84 ? -16.197 14.646 4.219 1.00 69.50 84 LYS A O 1
ATOM 693 N N . GLY A 1 85 ? -13.976 15.069 4.262 1.00 73.75 85 GLY A N 1
ATOM 694 C CA . GLY A 1 85 ? -13.649 14.336 5.477 1.00 73.75 85 GLY A CA 1
ATOM 695 C C . GLY A 1 85 ? -14.499 14.796 6.664 1.00 73.75 85 GLY A C 1
ATOM 696 O O . GLY A 1 85 ? -14.631 15.989 6.931 1.00 73.75 85 GLY A O 1
ATOM 697 N N . TYR A 1 86 ? -15.068 13.862 7.418 1.00 75.38 86 TYR A N 1
ATOM 698 C CA . TYR A 1 86 ? -15.678 14.120 8.710 1.00 75.38 86 TYR A CA 1
ATOM 699 C C . TYR A 1 86 ? -14.607 14.271 9.804 1.00 75.38 86 TYR A C 1
ATOM 701 O O . TYR A 1 86 ? -13.686 13.463 9.947 1.00 75.38 86 TYR A O 1
ATOM 709 N N . ARG A 1 87 ? -14.765 15.312 10.625 1.00 79.31 87 ARG A N 1
ATOM 710 C CA . ARG A 1 87 ? -14.058 15.485 11.900 1.00 79.31 87 ARG A CA 1
ATOM 711 C C . ARG A 1 87 ? -14.937 14.895 12.997 1.00 79.31 87 ARG A C 1
ATOM 713 O O . ARG A 1 87 ? -16.089 15.298 13.138 1.00 79.31 87 ARG A O 1
ATOM 720 N N . ASN A 1 88 ? -14.419 13.956 13.784 1.00 81.44 88 ASN A N 1
ATOM 721 C CA . ASN A 1 88 ? -15.156 13.386 14.914 1.00 81.44 88 ASN A CA 1
ATOM 722 C C . ASN A 1 88 ? -14.333 13.498 16.203 1.00 81.44 88 ASN A C 1
ATOM 724 O O . ASN A 1 88 ? -13.513 12.617 16.479 1.00 81.44 88 ASN A O 1
ATOM 728 N N . PRO A 1 89 ? -14.570 14.556 17.000 1.00 81.00 89 PRO A N 1
ATOM 729 C CA . PRO A 1 89 ? -13.811 14.828 18.217 1.00 81.00 89 PRO A CA 1
ATOM 730 C C . PRO A 1 89 ? -14.210 13.926 19.395 1.00 81.00 89 PRO A C 1
ATOM 732 O O . PRO A 1 89 ? -13.636 14.054 20.477 1.00 81.00 89 PRO A O 1
ATOM 735 N N . LYS A 1 90 ? -15.195 13.027 19.221 1.00 87.31 90 LYS A N 1
ATOM 736 C CA . LYS A 1 90 ? -15.578 12.038 20.241 1.00 87.31 90 LYS A CA 1
ATOM 737 C C . LYS A 1 90 ? -14.460 11.029 20.498 1.00 87.31 90 LYS A C 1
ATOM 739 O O . LYS A 1 90 ? -14.361 10.525 21.612 1.00 87.31 90 LYS A O 1
ATOM 744 N N . TYR A 1 91 ? -13.652 10.750 19.479 1.00 88.25 91 TYR A N 1
ATOM 745 C CA . TYR A 1 91 ? -12.574 9.772 19.526 1.00 88.25 91 TYR A CA 1
ATOM 746 C C . TYR A 1 91 ? -11.236 10.455 19.265 1.00 88.25 91 TYR A C 1
ATOM 748 O O . TYR A 1 91 ? -11.146 11.395 18.473 1.00 88.25 91 TYR A O 1
ATOM 756 N N . ASN A 1 92 ? -10.194 9.991 19.943 1.00 87.19 92 ASN A N 1
ATOM 757 C CA . ASN A 1 92 ? -8.833 10.441 19.694 1.00 87.19 92 ASN A CA 1
ATOM 758 C C . ASN A 1 92 ? -8.251 9.776 18.433 1.00 87.19 92 ASN A C 1
ATOM 760 O O . ASN A 1 92 ? -8.814 8.830 17.880 1.00 87.19 92 ASN A O 1
ATOM 764 N N . PHE A 1 93 ? -7.101 10.268 17.972 1.00 86.69 93 PHE A N 1
ATOM 765 C CA . PHE A 1 93 ? -6.431 9.734 16.786 1.00 86.69 93 PHE A CA 1
ATOM 766 C C . PHE A 1 93 ? -6.178 8.220 16.856 1.00 86.69 93 PHE A C 1
ATOM 768 O O . PHE A 1 93 ? -6.434 7.508 15.887 1.00 86.69 93 PHE A O 1
ATOM 775 N N . GLN A 1 94 ? -5.705 7.712 17.997 1.00 90.06 94 GLN A N 1
ATOM 776 C CA . GLN A 1 94 ? -5.395 6.293 18.158 1.00 90.06 94 GLN A CA 1
ATOM 777 C C . GLN A 1 94 ? -6.655 5.428 18.028 1.00 90.06 94 GLN A C 1
ATOM 779 O O . GLN A 1 94 ? -6.616 4.396 17.360 1.00 90.06 94 GLN A O 1
ATOM 784 N N . GLU A 1 95 ? -7.775 5.862 18.606 1.00 92.19 95 GLU A N 1
ATOM 785 C CA . GLU A 1 95 ? -9.072 5.187 18.476 1.00 92.19 95 GLU A CA 1
ATOM 786 C C . GLU A 1 95 ? -9.558 5.174 17.020 1.00 92.19 95 GLU A C 1
ATOM 788 O O . GLU A 1 95 ? -10.036 4.143 16.542 1.00 92.19 95 GLU A O 1
ATOM 793 N N . HIS A 1 96 ? -9.379 6.276 16.280 1.00 89.00 96 HIS A N 1
ATOM 794 C CA . HIS A 1 96 ? -9.668 6.312 14.841 1.00 89.00 96 HIS A CA 1
ATOM 795 C C . HIS A 1 96 ? -8.789 5.330 14.065 1.00 89.00 96 HIS A C 1
ATOM 797 O O . HIS A 1 96 ? -9.312 4.525 13.295 1.00 89.00 96 HIS A O 1
ATOM 803 N N . MET A 1 97 ? -7.473 5.327 14.301 1.00 90.62 97 MET A N 1
ATOM 804 C CA . MET A 1 97 ? -6.554 4.396 13.635 1.00 90.62 97 MET A CA 1
ATOM 805 C C . MET A 1 97 ? -6.903 2.939 13.945 1.00 90.62 97 MET A C 1
ATOM 807 O O . MET A 1 97 ? -6.943 2.115 13.036 1.00 90.62 97 MET A O 1
ATOM 811 N N . GLN A 1 98 ? -7.234 2.617 15.196 1.00 93.94 98 GLN A N 1
ATOM 812 C CA . GLN A 1 98 ? -7.684 1.280 15.586 1.00 93.94 98 GLN A CA 1
ATOM 813 C C . GLN A 1 98 ? -8.993 0.890 14.897 1.00 93.94 98 GLN A C 1
ATOM 815 O O . GLN A 1 98 ? -9.118 -0.238 14.417 1.00 93.94 98 GLN A O 1
ATOM 820 N N . LYS A 1 99 ? -9.964 1.808 14.803 1.00 94.06 99 LYS A N 1
ATOM 821 C CA . LYS A 1 99 ? -11.235 1.528 14.126 1.00 94.06 99 LYS A CA 1
ATOM 822 C C . LYS A 1 99 ? -11.021 1.280 12.633 1.00 94.06 99 LYS A C 1
ATOM 824 O O . LYS A 1 99 ? -11.578 0.314 12.113 1.00 94.06 99 LYS A O 1
ATOM 829 N N . VAL A 1 100 ? -10.176 2.074 11.970 1.00 92.88 100 VAL A N 1
ATOM 830 C CA . VAL A 1 100 ? -9.772 1.853 10.569 1.00 92.88 100 VAL A CA 1
ATOM 831 C C . VAL A 1 100 ? -9.099 0.487 10.419 1.00 92.88 100 VAL A C 1
ATOM 833 O O . VAL A 1 100 ? -9.570 -0.326 9.625 1.00 92.88 100 VAL A O 1
ATOM 836 N N . THR A 1 101 ? -8.079 0.178 11.227 1.00 95.62 101 THR A N 1
ATOM 837 C CA . THR A 1 101 ? -7.413 -1.137 11.236 1.00 95.62 101 THR A CA 1
ATOM 838 C C . THR A 1 101 ? -8.431 -2.271 11.364 1.00 95.62 101 THR A C 1
ATOM 840 O O . THR A 1 101 ? -8.428 -3.205 10.563 1.00 95.62 101 THR A O 1
ATOM 843 N N . GLN A 1 102 ? -9.378 -2.165 12.301 1.00 97.25 102 GLN A N 1
ATOM 844 C CA . GLN A 1 102 ? -10.415 -3.177 12.495 1.00 97.25 102 GLN A CA 1
ATOM 845 C C . GLN A 1 102 ? -11.329 -3.332 11.269 1.00 97.25 102 GLN A C 1
ATOM 847 O O . GLN A 1 102 ? -11.700 -4.455 10.922 1.00 97.25 102 GLN A O 1
ATOM 852 N N . ARG A 1 103 ? -11.709 -2.238 10.594 1.00 95.81 103 ARG A N 1
ATOM 853 C CA . ARG A 1 103 ? -12.541 -2.315 9.381 1.00 95.81 103 ARG A CA 1
ATOM 854 C C . ARG A 1 103 ? -11.830 -3.048 8.254 1.00 95.81 103 ARG A C 1
ATOM 856 O O . ARG A 1 103 ? -12.415 -3.940 7.643 1.00 95.81 103 ARG A O 1
ATOM 863 N N . PHE A 1 104 ? -10.569 -2.716 8.017 1.00 96.94 104 PHE A N 1
ATOM 864 C CA . PHE A 1 104 ? -9.795 -3.314 6.934 1.00 96.94 104 PHE A CA 1
ATOM 865 C C . PHE A 1 104 ? -9.342 -4.747 7.245 1.00 96.94 104 PHE A C 1
ATOM 867 O O . PHE A 1 104 ? -9.267 -5.575 6.337 1.00 96.94 104 PHE A O 1
ATOM 874 N N . LYS A 1 105 ? -9.197 -5.093 8.529 1.00 98.44 105 LYS A N 1
ATOM 875 C CA . LYS A 1 105 ? -9.097 -6.484 8.988 1.00 98.44 105 LYS A CA 1
ATOM 876 C C . LYS A 1 105 ? -10.334 -7.295 8.635 1.00 98.44 105 LYS A C 1
ATOM 878 O O . LYS A 1 105 ? -10.204 -8.349 8.020 1.00 98.44 105 LYS A O 1
ATOM 883 N N . ASN A 1 106 ? -11.527 -6.787 8.954 1.00 98.31 106 ASN A N 1
ATOM 884 C CA . ASN A 1 106 ? -12.783 -7.471 8.628 1.00 98.31 106 ASN A CA 1
ATOM 885 C C . ASN A 1 106 ? -12.946 -7.662 7.114 1.00 98.31 106 ASN A C 1
ATOM 887 O O . ASN A 1 106 ? -13.408 -8.714 6.673 1.00 98.31 106 ASN A O 1
ATOM 891 N N . ILE A 1 107 ? -12.540 -6.666 6.321 1.00 97.75 107 ILE A N 1
ATOM 892 C CA . ILE A 1 107 ? -12.526 -6.756 4.858 1.00 97.75 107 ILE A CA 1
ATOM 893 C C . ILE A 1 107 ? -11.602 -7.888 4.398 1.00 97.75 107 ILE A C 1
ATOM 895 O O . ILE A 1 107 ? -12.055 -8.767 3.669 1.00 97.75 107 ILE A O 1
ATOM 899 N N . MET A 1 108 ? -10.342 -7.918 4.846 1.00 98.56 108 MET A N 1
ATOM 900 C CA . MET A 1 108 ? -9.404 -8.973 4.441 1.00 98.56 108 MET A CA 1
ATOM 901 C C . MET A 1 108 ? -9.869 -10.364 4.874 1.00 98.56 108 MET A C 1
ATOM 903 O O . MET A 1 108 ? -9.804 -11.304 4.082 1.00 98.56 108 MET A O 1
ATOM 907 N N . GLN A 1 109 ? -10.406 -10.499 6.088 1.00 98.75 109 GLN A N 1
ATOM 908 C CA . GLN A 1 109 ? -10.982 -11.759 6.564 1.00 98.75 109 GLN A CA 1
ATOM 909 C C . GLN A 1 109 ? -12.158 -12.205 5.684 1.00 98.75 109 GLN A C 1
ATOM 911 O O . GLN A 1 109 ? -12.191 -13.348 5.242 1.00 98.75 109 GLN A O 1
ATOM 916 N N . SER A 1 110 ? -13.066 -11.288 5.337 1.00 98.56 110 SER A N 1
ATOM 917 C CA . SER A 1 110 ? -14.220 -11.601 4.478 1.00 98.56 110 SER A CA 1
ATOM 918 C C . SER A 1 110 ? -13.796 -11.990 3.055 1.00 98.56 110 SER A C 1
ATOM 920 O O . SER A 1 110 ? -14.382 -12.887 2.453 1.00 98.56 110 SER A O 1
ATOM 922 N N . MET A 1 111 ? -12.762 -11.343 2.503 1.00 98.62 111 MET A N 1
ATOM 923 C CA . MET A 1 111 ? -12.211 -11.711 1.193 1.00 98.62 111 MET A CA 1
ATOM 924 C C . MET A 1 111 ? -11.529 -13.083 1.221 1.00 98.62 111 MET A C 1
ATOM 926 O O . MET A 1 111 ? -11.725 -13.892 0.314 1.00 98.62 111 MET A O 1
ATOM 930 N N . THR A 1 112 ? -10.733 -13.360 2.254 1.00 98.56 112 THR A N 1
ATOM 931 C CA . THR A 1 112 ? -9.967 -14.611 2.365 1.00 98.56 112 THR A CA 1
ATOM 932 C C . THR A 1 112 ? -10.828 -15.814 2.741 1.00 98.56 112 THR A C 1
ATOM 934 O O . THR A 1 112 ? -10.490 -16.930 2.358 1.00 98.56 112 THR A O 1
ATOM 937 N N . GLU A 1 113 ? -11.978 -15.614 3.386 1.00 98.56 113 GLU A N 1
ATOM 938 C CA . GLU A 1 113 ? -12.962 -16.676 3.636 1.00 98.56 113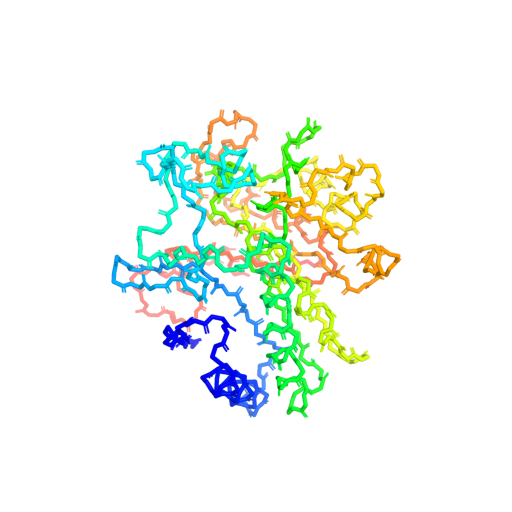 GLU A CA 1
ATOM 939 C C . GLU A 1 113 ? -13.455 -17.319 2.327 1.00 98.56 113 GLU A C 1
ATOM 941 O O . GLU A 1 113 ? -13.544 -18.541 2.214 1.00 98.56 113 GLU A O 1
ATOM 946 N N . VAL A 1 114 ? -13.713 -16.507 1.297 1.00 98.62 114 VAL A N 1
ATOM 947 C CA . VAL A 1 114 ? -14.181 -16.994 -0.015 1.00 98.62 114 VAL A CA 1
ATOM 948 C C . VAL A 1 114 ? -13.039 -17.253 -1.001 1.00 98.62 114 VAL A C 1
ATOM 950 O O . VAL A 1 114 ? -13.179 -18.079 -1.914 1.00 98.62 114 VAL A O 1
ATOM 953 N N . TYR A 1 115 ? -11.888 -16.604 -0.800 1.00 98.50 115 TYR A N 1
ATOM 954 C CA . TYR A 1 115 ? -10.686 -16.745 -1.618 1.00 98.50 115 TYR A CA 1
ATOM 955 C C . TYR A 1 115 ? -9.423 -16.960 -0.749 1.00 98.50 115 TYR A C 1
ATOM 957 O O . TYR A 1 115 ? -8.625 -16.040 -0.566 1.00 98.50 115 TYR A O 1
ATOM 965 N N . PRO A 1 116 ? -9.195 -18.186 -0.229 1.00 98.25 116 PRO A N 1
ATOM 966 C CA . PRO A 1 116 ? -8.160 -18.444 0.783 1.00 98.25 116 PRO A CA 1
ATOM 967 C C . PRO A 1 116 ? -6.724 -18.128 0.356 1.00 98.25 116 PRO A C 1
ATOM 969 O O . PRO A 1 116 ? -5.908 -17.736 1.183 1.00 98.25 116 PRO A O 1
ATOM 972 N N . ASN A 1 117 ? -6.409 -18.281 -0.930 1.00 98.12 117 ASN A N 1
ATOM 973 C CA . ASN A 1 117 ? -5.094 -18.006 -1.510 1.00 98.12 117 ASN A CA 1
ATOM 974 C C . ASN A 1 117 ? -4.998 -16.627 -2.188 1.00 98.12 117 ASN A C 1
ATOM 976 O O . ASN A 1 117 ? -4.188 -16.444 -3.098 1.00 98.12 117 ASN A O 1
ATOM 980 N N . LEU A 1 118 ? -5.842 -15.674 -1.780 1.00 98.44 118 LEU A N 1
ATOM 981 C CA . LEU A 1 118 ? -5.853 -14.313 -2.310 1.00 98.44 118 LEU A CA 1
ATOM 982 C C . LEU A 1 118 ? -4.487 -13.629 -2.140 1.00 98.44 118 LEU A C 1
ATOM 984 O O . LEU A 1 118 ? -3.968 -13.509 -1.029 1.00 98.44 118 LEU A O 1
ATOM 988 N N . THR A 1 119 ? -3.957 -13.088 -3.236 1.00 98.56 119 THR A N 1
ATOM 989 C CA . THR A 1 119 ? -2.924 -12.048 -3.204 1.00 98.56 119 THR A CA 1
ATOM 990 C C . THR A 1 119 ? -3.593 -10.673 -3.238 1.00 98.56 119 THR A C 1
ATOM 992 O O . THR A 1 119 ? -4.330 -10.374 -4.176 1.00 98.56 119 THR A O 1
ATOM 995 N N . LEU A 1 120 ? -3.294 -9.818 -2.262 1.00 98.62 120 LEU A N 1
ATOM 996 C CA . LEU A 1 120 ? -3.685 -8.408 -2.255 1.00 98.62 120 LEU A CA 1
ATOM 997 C C . LEU A 1 120 ? -2.457 -7.525 -2.514 1.00 98.62 120 LEU A C 1
ATOM 999 O O . LEU A 1 120 ? -1.471 -7.596 -1.776 1.00 98.62 120 LEU A O 1
ATOM 1003 N N . LEU A 1 121 ? -2.511 -6.696 -3.555 1.00 98.31 121 LEU A N 1
ATOM 1004 C CA . LEU A 1 121 ? -1.502 -5.678 -3.862 1.00 98.31 121 LEU A CA 1
ATOM 1005 C C . LEU A 1 121 ? -2.053 -4.307 -3.459 1.00 98.31 121 LEU A C 1
ATOM 1007 O O . LEU A 1 121 ? -3.133 -3.949 -3.913 1.00 98.31 121 LEU A O 1
ATOM 1011 N N . VAL A 1 122 ? -1.338 -3.540 -2.639 1.00 96.56 122 VAL A N 1
ATOM 1012 C CA . VAL A 1 122 ? -1.766 -2.201 -2.197 1.00 96.56 122 VAL A CA 1
ATOM 1013 C C . VAL A 1 122 ? -0.832 -1.153 -2.788 1.00 96.56 122 VAL A C 1
ATOM 1015 O O . VAL A 1 122 ? 0.369 -1.195 -2.517 1.00 96.56 122 VAL A O 1
ATOM 1018 N N . TYR A 1 123 ? -1.364 -0.225 -3.585 1.00 92.75 123 TYR A N 1
ATOM 1019 C CA . TYR A 1 123 ? -0.565 0.831 -4.232 1.00 92.75 123 TYR A CA 1
ATOM 1020 C C . TYR A 1 123 ? 0.027 1.790 -3.210 1.00 92.75 123 TYR A C 1
ATOM 1022 O O . TYR A 1 123 ? 1.249 1.946 -3.116 1.00 92.75 123 TYR A O 1
ATOM 1030 N N . ASN A 1 124 ? -0.835 2.330 -2.357 1.00 89.44 124 ASN A N 1
ATOM 1031 C CA . ASN A 1 124 ? -0.435 3.316 -1.375 1.00 89.44 124 ASN A CA 1
ATOM 1032 C C . ASN A 1 124 ? -0.227 2.668 -0.003 1.00 89.44 124 ASN A C 1
ATOM 1034 O O . ASN A 1 124 ? -1.114 2.632 0.850 1.00 89.44 124 ASN A O 1
ATOM 1038 N N . GLY A 1 125 ? 0.967 2.104 0.182 1.00 91.31 125 GLY A N 1
ATOM 1039 C CA . GLY A 1 125 ? 1.384 1.465 1.428 1.00 91.31 125 GLY A CA 1
ATOM 1040 C C . GLY A 1 125 ? 1.723 2.447 2.565 1.00 91.31 125 GLY A C 1
ATOM 1041 O O . GLY A 1 125 ? 1.680 3.669 2.399 1.00 91.31 125 GLY A O 1
ATOM 1042 N N . PRO A 1 126 ? 2.140 1.934 3.737 1.00 92.50 126 PRO A N 1
ATOM 1043 C CA . PRO A 1 126 ? 2.377 2.734 4.945 1.00 92.50 126 PRO A CA 1
ATOM 1044 C C . PRO A 1 126 ? 3.498 3.774 4.833 1.00 92.50 126 PRO A C 1
ATOM 1046 O O . PRO A 1 126 ? 3.601 4.677 5.665 1.00 92.50 126 PRO A O 1
ATOM 1049 N N . SER A 1 127 ? 4.364 3.669 3.821 1.00 91.00 127 SER A N 1
ATOM 1050 C CA . SER A 1 127 ? 5.441 4.648 3.627 1.00 91.00 127 SER A CA 1
ATOM 1051 C C . SER A 1 127 ? 4.915 6.050 3.332 1.00 91.00 127 SER A C 1
ATOM 1053 O O . SER A 1 127 ? 5.558 7.018 3.724 1.00 91.00 127 SER A O 1
ATOM 1055 N N . PHE A 1 128 ? 3.729 6.161 2.734 1.00 86.06 128 PHE A N 1
ATOM 1056 C CA . PHE A 1 128 ? 3.062 7.439 2.479 1.00 86.06 128 PHE A CA 1
ATOM 1057 C C . PHE A 1 128 ? 2.626 8.171 3.756 1.00 86.06 128 PHE A C 1
ATOM 1059 O 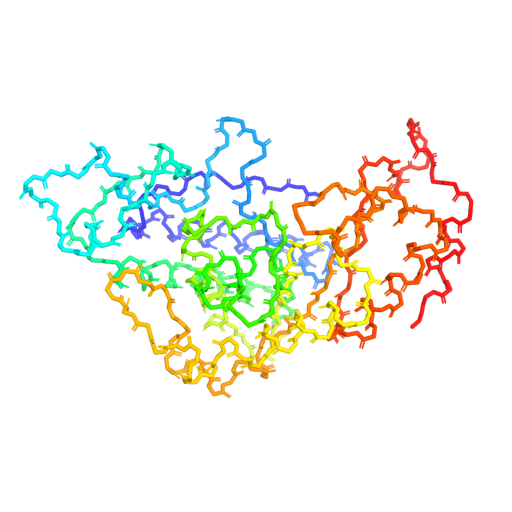O . PHE A 1 128 ? 2.327 9.358 3.706 1.00 86.06 128 PHE A O 1
ATOM 1066 N N . THR A 1 129 ? 2.565 7.480 4.898 1.00 82.44 129 THR A N 1
ATOM 1067 C CA . THR A 1 129 ? 2.049 8.040 6.162 1.00 82.44 129 THR A CA 1
ATOM 1068 C C . THR A 1 129 ? 3.068 8.093 7.270 1.00 82.44 129 THR A C 1
ATOM 1070 O O . THR A 1 129 ? 2.934 8.872 8.210 1.00 82.44 129 THR A O 1
ATOM 1073 N N . HIS A 1 130 ? 4.064 7.218 7.216 1.00 90.38 130 HIS A N 1
ATOM 1074 C CA . HIS A 1 130 ? 5.031 7.117 8.286 1.00 90.38 130 HIS A CA 1
ATOM 1075 C C . HIS A 1 130 ? 5.997 8.308 8.229 1.00 90.38 130 HIS A C 1
ATOM 1077 O O . HIS A 1 130 ? 6.765 8.457 7.284 1.00 90.38 130 HIS A O 1
ATOM 1083 N N . VAL A 1 131 ? 6.007 9.139 9.273 1.00 87.06 131 VAL A N 1
ATOM 1084 C CA . VAL A 1 131 ? 6.738 10.428 9.293 1.00 87.06 131 VAL A CA 1
ATOM 1085 C C . VAL A 1 131 ? 8.250 10.301 9.093 1.00 87.06 131 VAL A C 1
ATOM 1087 O O . VAL A 1 131 ? 8.917 11.256 8.710 1.00 87.06 131 VAL A O 1
ATOM 1090 N N . ASN A 1 132 ? 8.810 9.116 9.340 1.00 91.50 132 ASN A N 1
ATOM 1091 C CA . ASN A 1 132 ? 10.229 8.848 9.116 1.00 91.50 132 ASN A CA 1
ATOM 1092 C C . ASN A 1 132 ? 10.559 8.316 7.708 1.00 91.50 132 ASN A C 1
ATOM 1094 O O . ASN A 1 132 ? 11.740 8.117 7.434 1.00 91.50 132 ASN A O 1
ATOM 1098 N N . SER A 1 133 ? 9.578 8.108 6.816 1.00 90.75 133 SER A N 1
ATOM 1099 C CA . SER A 1 133 ? 9.813 7.512 5.490 1.00 90.75 133 SER A CA 1
ATOM 1100 C C . SER A 1 133 ? 10.814 8.281 4.646 1.00 90.75 133 SER A C 1
ATOM 1102 O O . SER A 1 133 ? 11.587 7.654 3.947 1.00 90.75 133 SER A O 1
ATOM 1104 N N . ASN A 1 134 ? 10.859 9.609 4.746 1.00 89.50 134 ASN A N 1
ATOM 1105 C CA . ASN A 1 134 ? 11.802 10.435 3.985 1.00 89.50 134 ASN A CA 1
ATOM 1106 C C . ASN A 1 134 ? 12.912 11.055 4.852 1.00 89.50 134 ASN A C 1
ATOM 1108 O O . ASN A 1 134 ? 13.618 11.955 4.405 1.00 89.50 134 ASN A O 1
ATOM 1112 N N . LYS A 1 135 ? 13.067 10.612 6.110 1.00 87.44 135 LYS A N 1
ATOM 1113 C CA . LYS A 1 135 ? 13.959 11.271 7.081 1.00 87.44 135 LYS A CA 1
ATOM 1114 C C . LYS A 1 135 ? 15.443 10.990 6.846 1.00 87.44 135 LYS A C 1
ATOM 1116 O O . LYS A 1 135 ? 16.269 11.864 7.081 1.00 87.44 135 LYS A O 1
ATOM 1121 N N . ILE A 1 136 ? 15.780 9.760 6.461 1.00 88.00 136 ILE A N 1
ATOM 1122 C CA . ILE A 1 136 ? 17.172 9.332 6.229 1.00 88.00 136 ILE A CA 1
ATOM 1123 C C . ILE A 1 136 ? 17.451 9.258 4.732 1.00 88.00 136 ILE A C 1
ATOM 1125 O O . ILE A 1 136 ? 18.444 9.790 4.249 1.00 88.00 136 ILE A O 1
ATOM 1129 N N . ASP A 1 137 ? 16.554 8.600 4.008 1.00 89.81 137 ASP A N 1
ATOM 1130 C CA . ASP A 1 137 ? 16.602 8.445 2.567 1.00 89.81 137 ASP A CA 1
ATOM 1131 C C . ASP A 1 137 ? 15.247 8.836 1.991 1.00 89.81 137 ASP A C 1
ATOM 1133 O O . ASP A 1 137 ? 14.229 8.656 2.648 1.00 89.81 137 ASP A O 1
ATOM 1137 N N . ILE A 1 138 ? 15.225 9.341 0.758 1.00 90.50 138 ILE A N 1
ATOM 1138 C CA . ILE A 1 138 ? 13.972 9.589 0.042 1.00 90.50 138 ILE A CA 1
ATOM 1139 C C . ILE A 1 138 ? 13.395 8.235 -0.359 1.00 90.50 138 ILE A C 1
ATOM 1141 O O . ILE A 1 138 ? 13.982 7.537 -1.191 1.00 90.50 138 ILE A O 1
ATOM 1145 N N . ILE A 1 139 ? 12.264 7.877 0.235 1.00 90.44 139 ILE A N 1
ATOM 1146 C CA . ILE A 1 139 ? 11.501 6.678 -0.086 1.00 90.44 139 ILE A CA 1
ATOM 1147 C C . ILE A 1 139 ? 10.296 7.075 -0.930 1.00 90.44 139 ILE A C 1
ATOM 1149 O O . ILE A 1 139 ? 10.129 6.545 -2.017 1.00 90.44 139 ILE A O 1
ATOM 1153 N N . VAL A 1 140 ? 9.501 8.053 -0.510 1.00 84.81 140 VAL A N 1
ATOM 1154 C CA . VAL A 1 140 ? 8.333 8.529 -1.265 1.00 84.81 140 VAL A CA 1
ATOM 1155 C C . VAL A 1 140 ? 8.694 9.817 -2.017 1.00 84.81 140 VAL A C 1
ATOM 1157 O O . VAL A 1 140 ? 9.344 10.695 -1.453 1.00 84.81 140 VAL A O 1
ATOM 1160 N N . THR A 1 141 ? 8.329 9.923 -3.298 1.00 81.50 141 THR A N 1
ATOM 1161 C CA . THR A 1 141 ? 8.831 10.963 -4.222 1.00 81.50 141 THR A CA 1
ATOM 1162 C C . THR A 1 141 ? 7.709 11.828 -4.790 1.00 81.50 141 THR A C 1
ATOM 1164 O O . THR A 1 141 ? 6.935 11.336 -5.611 1.00 81.50 141 THR A O 1
ATOM 1167 N N . ASP A 1 142 ? 7.672 13.112 -4.423 1.00 60.97 142 ASP A N 1
ATOM 1168 C CA . ASP A 1 142 ? 6.718 14.126 -4.924 1.00 60.97 142 ASP A CA 1
ATOM 1169 C C . ASP A 1 142 ? 5.230 13.752 -4.784 1.00 60.97 142 ASP A C 1
ATOM 1171 O O . ASP A 1 142 ? 4.378 14.309 -5.470 1.00 60.97 142 ASP A O 1
ATOM 1175 N N . VAL A 1 143 ? 4.940 12.796 -3.902 1.00 61.88 143 VAL A N 1
ATOM 1176 C CA . VAL A 1 143 ? 3.619 12.404 -3.403 1.00 61.88 143 VAL A CA 1
ATOM 1177 C C . VAL A 1 143 ? 3.773 12.131 -1.904 1.00 61.88 143 VAL A C 1
ATOM 1179 O O . VAL A 1 143 ? 4.846 11.699 -1.475 1.00 61.88 143 VAL A O 1
ATOM 1182 N N . GLY A 1 144 ? 2.756 12.426 -1.093 1.00 54.06 144 GLY A N 1
ATOM 1183 C CA . GLY A 1 144 ? 2.826 12.282 0.361 1.00 54.06 144 GLY A CA 1
ATOM 1184 C C . GLY A 1 144 ? 3.469 13.481 1.056 1.00 54.06 144 GLY A C 1
ATOM 1185 O O . GLY A 1 144 ? 4.528 13.352 1.681 1.00 54.06 144 GLY A O 1
ATOM 1186 N N . LEU A 1 145 ? 2.802 14.639 0.996 1.00 53.16 145 LEU A N 1
ATOM 1187 C CA . LEU A 1 145 ? 3.008 15.686 2.001 1.00 53.16 145 LEU A CA 1
ATOM 1188 C C . LEU A 1 145 ? 2.729 15.105 3.400 1.00 53.16 145 LEU A C 1
ATOM 1190 O O . LEU A 1 145 ? 1.997 14.109 3.523 1.00 53.16 145 LEU A O 1
ATOM 1194 N N . PRO A 1 146 ? 3.296 15.691 4.472 1.00 48.78 146 PRO A N 1
ATOM 1195 C CA . PRO A 1 146 ? 2.942 15.277 5.816 1.00 48.78 146 PRO A CA 1
ATOM 1196 C C . PRO A 1 146 ? 1.413 15.271 5.934 1.00 48.78 146 PRO A C 1
ATOM 1198 O O . PRO A 1 146 ? 0.741 16.257 5.658 1.00 48.78 146 PRO A O 1
ATOM 1201 N N . ARG A 1 147 ? 0.872 14.106 6.299 1.00 55.06 147 ARG A N 1
ATOM 1202 C CA . ARG A 1 147 ? -0.545 13.879 6.610 1.00 55.06 147 ARG A CA 1
ATOM 1203 C C . ARG A 1 147 ? -1.560 13.795 5.466 1.00 55.06 147 ARG A C 1
ATOM 1205 O O . ARG A 1 147 ? -2.734 13.575 5.752 1.00 55.06 147 ARG A O 1
ATOM 1212 N N . GLU A 1 148 ? -1.159 13.804 4.193 1.00 55.25 148 GLU A N 1
ATOM 1213 C CA . GLU A 1 148 ? -2.095 13.574 3.062 1.00 55.25 148 GLU A CA 1
ATOM 1214 C C . GLU A 1 148 ? -2.830 12.218 3.121 1.00 55.25 148 GLU A C 1
ATOM 1216 O O . GLU A 1 148 ? -3.795 11.958 2.386 1.00 55.25 148 GLU A O 1
ATOM 1221 N N . HIS A 1 149 ? -2.358 11.321 3.989 1.00 61.28 149 HIS A N 1
ATOM 1222 C CA . HIS A 1 149 ? -2.630 9.903 3.893 1.00 61.28 149 HIS A CA 1
ATOM 1223 C C . HIS A 1 149 ? -2.803 9.179 5.228 1.00 61.28 149 HIS A C 1
ATOM 1225 O O . HIS A 1 149 ? -2.906 7.967 5.178 1.00 61.28 149 HIS A O 1
ATOM 1231 N N . GLU A 1 150 ? -2.798 9.832 6.396 1.00 64.50 150 GLU A N 1
ATOM 1232 C CA . GLU A 1 150 ? -2.441 9.251 7.723 1.00 64.50 150 GLU A CA 1
ATOM 1233 C C . GLU A 1 150 ? -3.039 7.883 8.082 1.00 64.50 150 GLU A C 1
ATOM 1235 O O . GLU A 1 150 ? -2.444 7.108 8.828 1.00 64.50 150 GLU A O 1
ATOM 1240 N N . TYR A 1 151 ? -4.189 7.549 7.518 1.00 80.94 151 TYR A N 1
ATOM 1241 C CA . TYR A 1 151 ? -4.840 6.265 7.684 1.00 80.94 151 TYR A CA 1
ATOM 1242 C C . TYR A 1 151 ? -4.296 5.118 6.829 1.00 80.94 151 TYR A C 1
ATOM 1244 O O . TYR A 1 151 ? -4.615 3.974 7.139 1.00 80.94 151 TYR A O 1
ATOM 1252 N N . LYS A 1 152 ? -3.519 5.344 5.764 1.00 88.12 152 LYS A N 1
ATOM 1253 C CA . LYS A 1 152 ? -3.035 4.260 4.889 1.00 88.12 152 LYS A CA 1
ATOM 1254 C C . LYS A 1 152 ? -2.214 3.236 5.666 1.00 88.12 152 LYS A C 1
ATOM 1256 O O . LYS A 1 152 ? -2.354 2.037 5.442 1.00 88.12 152 LYS A O 1
ATOM 1261 N N . GLY A 1 153 ? -1.441 3.688 6.656 1.00 92.44 153 GLY A N 1
ATOM 1262 C CA . GLY A 1 153 ? -0.778 2.803 7.610 1.00 92.44 153 GLY A CA 1
ATOM 1263 C C . GLY A 1 153 ? -1.761 1.919 8.395 1.00 92.44 153 GLY A C 1
ATOM 1264 O O . GLY A 1 153 ? -1.539 0.713 8.519 1.00 92.44 153 GLY A O 1
ATOM 1265 N N . ALA A 1 154 ? -2.880 2.476 8.869 1.00 93.69 154 ALA A N 1
ATOM 1266 C CA . ALA A 1 154 ? -3.937 1.728 9.556 1.00 93.69 154 ALA A CA 1
ATOM 1267 C C . ALA A 1 154 ? -4.700 0.776 8.614 1.00 93.69 154 ALA A C 1
ATOM 1269 O O . ALA A 1 154 ? -4.909 -0.383 8.962 1.00 93.69 154 ALA A O 1
ATOM 1270 N N . ILE A 1 155 ? -5.037 1.215 7.395 1.00 94.50 155 ILE A N 1
ATOM 1271 C CA . ILE A 1 155 ? -5.634 0.379 6.338 1.00 94.50 155 ILE A CA 1
ATOM 1272 C C . ILE A 1 155 ? -4.761 -0.851 6.084 1.00 94.50 155 ILE A C 1
ATOM 1274 O O . ILE A 1 155 ? -5.221 -1.989 6.192 1.00 94.50 155 ILE A O 1
ATOM 1278 N N . PHE A 1 156 ? -3.481 -0.620 5.796 1.00 96.94 156 PHE A N 1
ATOM 1279 C CA . PHE A 1 156 ? -2.536 -1.680 5.471 1.00 96.94 156 PHE A CA 1
ATOM 1280 C C . PHE A 1 156 ? -2.309 -2.625 6.657 1.00 96.94 156 PHE A C 1
ATOM 1282 O O . PHE A 1 156 ? -2.241 -3.840 6.481 1.00 96.94 156 PHE A O 1
ATOM 1289 N N . THR A 1 157 ? -2.248 -2.085 7.880 1.00 97.62 157 THR A N 1
ATOM 1290 C CA . THR A 1 157 ? -2.170 -2.898 9.104 1.00 97.62 157 THR A CA 1
ATOM 1291 C C . THR A 1 157 ? -3.411 -3.764 9.278 1.00 97.62 157 THR A C 1
ATOM 1293 O O . THR A 1 157 ? -3.284 -4.942 9.600 1.00 97.62 157 THR A O 1
ATOM 1296 N N . GLY A 1 158 ? -4.599 -3.221 9.002 1.00 98.12 158 GLY A N 1
ATOM 1297 C CA . GLY A 1 158 ? -5.847 -3.977 9.008 1.00 98.12 158 GLY A CA 1
ATOM 1298 C C . GLY A 1 158 ? -5.792 -5.152 8.041 1.00 98.12 158 GLY A C 1
ATOM 1299 O O . GLY A 1 158 ? -6.044 -6.288 8.436 1.00 98.12 158 GLY A O 1
ATOM 1300 N N . PHE A 1 159 ? -5.364 -4.916 6.799 1.00 98.62 159 PHE A N 1
ATOM 1301 C CA . PHE A 1 159 ? -5.157 -6.000 5.840 1.00 98.62 159 PHE A CA 1
ATOM 1302 C C . PHE A 1 159 ? -4.152 -7.046 6.340 1.00 98.62 159 PHE A C 1
ATOM 1304 O O . PHE A 1 159 ? -4.438 -8.239 6.255 1.00 98.62 159 PHE A O 1
ATOM 1311 N N . LYS A 1 160 ? -3.016 -6.630 6.916 1.00 98.50 160 LYS A N 1
ATOM 1312 C CA . LYS A 1 160 ? -2.024 -7.553 7.495 1.00 98.50 160 LYS A CA 1
ATOM 1313 C C . LYS A 1 160 ? -2.636 -8.411 8.606 1.00 98.50 160 LYS A C 1
ATOM 1315 O O . LYS A 1 160 ? -2.418 -9.617 8.636 1.00 98.50 160 LYS A O 1
ATOM 1320 N N . GLU A 1 161 ? -3.416 -7.815 9.503 1.00 98.62 161 GLU A N 1
ATOM 1321 C CA . GLU A 1 161 ? -4.073 -8.529 10.604 1.00 98.62 161 GLU A CA 1
ATOM 1322 C C . GLU A 1 161 ? -5.154 -9.515 10.157 1.00 98.62 161 GLU A C 1
ATOM 1324 O O . GLU A 1 161 ? -5.492 -10.434 10.904 1.00 98.62 161 GLU A O 1
ATOM 1329 N N . GLY A 1 162 ? -5.733 -9.306 8.975 1.00 98.50 162 GLY A N 1
ATOM 1330 C CA . GLY A 1 162 ? -6.717 -10.211 8.391 1.00 98.50 162 GLY A CA 1
ATOM 1331 C C . GLY A 1 162 ? -6.116 -11.279 7.477 1.00 98.50 162 GLY A C 1
ATOM 1332 O O . GLY A 1 162 ? -6.877 -12.007 6.842 1.00 98.50 162 GLY A O 1
ATOM 1333 N N . LEU A 1 163 ? -4.784 -11.372 7.378 1.00 98.25 163 LEU A N 1
ATOM 1334 C CA . LEU A 1 163 ? -4.118 -12.434 6.625 1.00 98.25 163 LEU A CA 1
ATOM 1335 C C . LEU A 1 163 ? -4.452 -13.821 7.187 1.00 98.25 163 LEU A C 1
ATOM 1337 O O . LEU A 1 163 ? -4.632 -14.022 8.388 1.00 98.25 163 LEU A O 1
ATOM 1341 N N . THR A 1 164 ? -4.466 -14.798 6.288 1.00 97.50 164 THR A N 1
ATOM 1342 C CA . THR A 1 164 ? -4.496 -16.225 6.612 1.00 97.50 164 THR A CA 1
ATOM 1343 C C . THR A 1 164 ? -3.154 -16.839 6.222 1.00 97.50 164 THR A C 1
ATOM 1345 O O . THR A 1 164 ? -2.345 -16.198 5.556 1.00 97.50 164 THR A O 1
ATOM 1348 N N . ALA A 1 165 ? -2.917 -18.103 6.574 1.00 97.19 165 ALA A N 1
ATOM 1349 C CA . ALA A 1 165 ? -1.680 -18.791 6.196 1.00 97.19 165 ALA A CA 1
ATOM 1350 C C . ALA A 1 165 ? -1.466 -18.908 4.670 1.00 97.19 165 ALA A C 1
ATOM 1352 O O . ALA A 1 165 ? -0.336 -19.118 4.237 1.00 97.19 165 ALA A O 1
ATOM 1353 N N . ASN A 1 166 ? -2.532 -18.784 3.869 1.00 97.81 166 ASN A N 1
ATOM 1354 C CA . ASN A 1 166 ? -2.493 -18.991 2.420 1.00 97.81 166 ASN A CA 1
ATOM 1355 C C . ASN A 1 166 ? -2.590 -17.691 1.606 1.00 97.81 166 ASN A C 1
ATOM 1357 O O . ASN A 1 166 ? -2.345 -17.724 0.400 1.00 97.81 166 ASN A O 1
ATOM 1361 N N . SER A 1 167 ? -2.942 -16.564 2.229 1.00 98.31 167 SER A N 1
ATOM 1362 C CA . SER A 1 167 ? -3.056 -15.273 1.548 1.00 98.31 167 SER A CA 1
ATOM 1363 C C . SER A 1 167 ? -1.771 -14.452 1.668 1.00 98.31 167 SER A C 1
ATOM 1365 O O . SER A 1 167 ? -0.948 -14.679 2.553 1.00 98.31 167 SER A O 1
ATOM 1367 N N . SER A 1 168 ? -1.571 -13.498 0.755 1.00 98.56 168 SER A N 1
ATOM 1368 C CA . SER A 1 168 ? -0.386 -12.632 0.751 1.00 98.56 168 SER A CA 1
ATOM 1369 C C . SER A 1 168 ? -0.748 -11.160 0.587 1.00 98.56 168 SER A C 1
ATOM 1371 O O . SER A 1 168 ? -1.682 -10.817 -0.137 1.00 98.56 168 SER A O 1
ATOM 1373 N N . LEU A 1 169 ? 0.019 -10.287 1.242 1.00 98.75 169 LEU A N 1
ATOM 1374 C CA . LEU A 1 169 ? -0.128 -8.835 1.178 1.00 98.75 169 LEU A CA 1
ATOM 1375 C C . LEU A 1 169 ? 1.157 -8.211 0.637 1.00 98.75 169 LEU A C 1
ATOM 1377 O O . LEU A 1 169 ? 2.242 -8.487 1.150 1.00 98.75 169 LEU A O 1
ATOM 1381 N N . HIS A 1 170 ? 1.030 -7.364 -0.381 1.00 98.56 170 HIS A N 1
ATOM 1382 C CA . HIS A 1 170 ? 2.156 -6.677 -1.004 1.00 98.56 170 HIS A CA 1
ATOM 1383 C C . HIS A 1 170 ? 1.996 -5.158 -0.894 1.00 98.56 170 HIS A C 1
ATOM 1385 O O . HIS A 1 170 ? 1.011 -4.598 -1.373 1.00 98.56 170 HIS A O 1
ATOM 1391 N N . ASP A 1 171 ? 2.990 -4.495 -0.306 1.00 97.94 171 ASP A N 1
ATOM 1392 C CA . ASP A 1 171 ? 3.188 -3.050 -0.418 1.00 97.94 171 ASP A CA 1
ATOM 1393 C C . ASP A 1 171 ? 3.831 -2.761 -1.781 1.00 97.94 171 ASP A C 1
ATOM 1395 O O . ASP A 1 171 ? 4.989 -3.118 -2.024 1.00 97.94 171 ASP A O 1
ATOM 1399 N N . MET A 1 172 ? 3.080 -2.136 -2.687 1.00 96.19 172 MET A N 1
ATOM 1400 C CA . MET A 1 172 ? 3.575 -1.778 -4.018 1.00 96.19 172 MET A CA 1
ATOM 1401 C C . MET A 1 172 ? 4.262 -0.4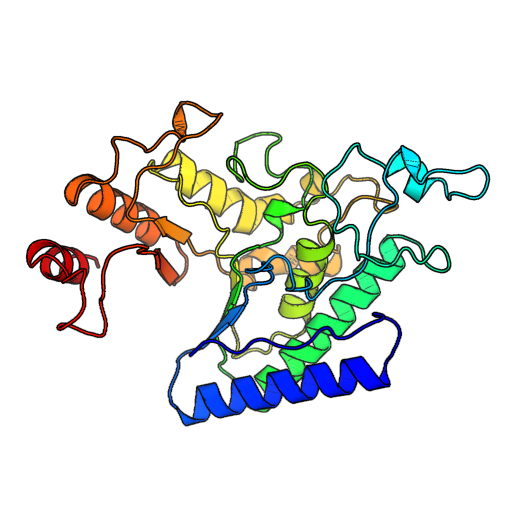12 -4.048 1.00 96.19 172 MET A C 1
ATOM 1403 O O . MET A 1 172 ? 5.080 -0.197 -4.940 1.00 96.19 172 MET A O 1
ATOM 1407 N N . GLY A 1 173 ? 4.012 0.439 -3.045 1.00 88.25 173 GLY A N 1
ATOM 1408 C CA . GLY A 1 173 ? 4.662 1.732 -2.820 1.00 88.25 173 GLY A CA 1
ATOM 1409 C C . GLY A 1 173 ? 4.739 2.567 -4.084 1.00 88.25 173 GLY A C 1
ATOM 1410 O O . GLY A 1 173 ? 5.815 2.679 -4.673 1.00 88.25 173 GLY A O 1
ATOM 1411 N N . GLU A 1 174 ? 3.594 3.107 -4.496 1.00 87.44 174 GLU A N 1
ATOM 1412 C CA . GLU A 1 174 ? 3.431 3.835 -5.749 1.00 87.44 174 GLU A CA 1
ATOM 1413 C C . GLU A 1 174 ? 4.447 4.978 -5.903 1.00 87.44 174 GLU A C 1
ATOM 1415 O O . GLU A 1 174 ? 4.324 6.077 -5.375 1.00 87.44 174 GLU A O 1
ATOM 1420 N N . SER A 1 175 ? 5.508 4.701 -6.655 1.00 89.81 175 SER A N 1
ATOM 1421 C CA . SER A 1 175 ? 6.452 5.706 -7.115 1.00 89.81 175 SER A CA 1
ATOM 1422 C C . SER A 1 175 ? 6.800 5.409 -8.556 1.00 89.81 175 SER A C 1
ATOM 1424 O O . SER A 1 175 ? 7.395 4.387 -8.893 1.00 89.81 175 SER A O 1
ATOM 1426 N N . TYR A 1 176 ? 6.476 6.355 -9.422 1.00 90.56 176 TYR A N 1
ATOM 1427 C CA . TYR A 1 176 ? 6.783 6.280 -10.844 1.00 90.56 176 TYR A CA 1
ATOM 1428 C C . TYR A 1 176 ? 8.223 6.695 -11.176 1.00 90.56 176 TYR A C 1
ATOM 1430 O O . TYR A 1 176 ? 8.640 6.627 -12.338 1.00 90.56 176 TYR A O 1
ATOM 1438 N N . ARG A 1 177 ? 9.005 7.109 -10.168 1.00 93.94 177 ARG A N 1
ATOM 1439 C CA . ARG A 1 177 ? 10.272 7.839 -10.341 1.00 93.94 177 ARG A CA 1
ATOM 1440 C C . ARG A 1 177 ? 11.528 7.043 -9.991 1.00 93.94 177 ARG A C 1
ATOM 1442 O O . ARG A 1 177 ? 12.636 7.503 -10.265 1.00 93.94 177 ARG A O 1
ATOM 1449 N N . TYR A 1 178 ? 11.405 5.837 -9.440 1.00 95.75 178 TYR A N 1
ATOM 1450 C CA . TYR A 1 178 ? 12.571 4.979 -9.215 1.00 95.75 178 TYR A CA 1
ATOM 1451 C C . TYR A 1 178 ? 13.215 4.549 -10.541 1.00 95.75 178 TYR A C 1
ATOM 1453 O O . TYR A 1 178 ? 12.535 4.090 -11.460 1.00 95.75 178 TYR A O 1
ATOM 1461 N N . ARG A 1 179 ? 14.540 4.697 -10.649 1.00 96.19 179 ARG A N 1
ATOM 1462 C CA . ARG A 1 179 ? 15.344 4.322 -11.832 1.00 96.19 179 ARG A CA 1
ATOM 1463 C C . ARG A 1 179 ? 16.676 3.644 -11.498 1.00 96.19 179 ARG A C 1
ATOM 1465 O O . ARG A 1 179 ? 17.228 2.938 -12.338 1.00 96.19 179 ARG A O 1
ATOM 1472 N N . THR A 1 180 ? 17.217 3.841 -10.297 1.00 96.75 180 THR A N 1
ATOM 1473 C CA . THR A 1 180 ? 18.555 3.355 -9.907 1.00 96.75 180 THR A CA 1
ATOM 1474 C C . THR A 1 180 ? 18.486 2.248 -8.858 1.00 96.75 180 THR A C 1
ATOM 1476 O O . THR A 1 180 ? 17.561 2.224 -8.048 1.00 96.75 180 THR A O 1
ATOM 1479 N N . ASP A 1 181 ? 19.492 1.364 -8.804 1.00 98.06 181 ASP A N 1
ATOM 1480 C CA . ASP A 1 181 ? 19.579 0.305 -7.782 1.00 98.06 181 ASP A CA 1
ATOM 1481 C C . ASP A 1 181 ? 19.473 0.867 -6.363 1.00 98.06 181 ASP A C 1
ATOM 1483 O O . ASP A 1 181 ? 18.809 0.295 -5.505 1.00 98.06 181 ASP A O 1
ATOM 1487 N N . LYS A 1 182 ? 20.098 2.024 -6.125 1.00 97.69 182 LYS A N 1
ATOM 1488 C CA . LYS A 1 182 ? 20.076 2.708 -4.833 1.00 97.69 182 LYS A CA 1
ATOM 1489 C C . LYS A 1 182 ? 18.648 3.066 -4.406 1.00 97.69 182 LYS A C 1
ATOM 1491 O O . LYS A 1 182 ? 18.310 2.848 -3.248 1.00 97.69 182 LYS A O 1
ATOM 1496 N N . GLN A 1 183 ? 17.821 3.569 -5.324 1.00 96.94 183 GLN A N 1
ATOM 1497 C CA . GLN A 1 183 ? 16.426 3.938 -5.047 1.00 96.94 183 GLN A CA 1
ATOM 1498 C C . GLN A 1 183 ? 15.585 2.702 -4.705 1.00 96.94 183 GLN A C 1
ATOM 1500 O O . GLN A 1 183 ? 14.992 2.650 -3.630 1.00 96.94 183 GLN A O 1
ATOM 1505 N N . PHE A 1 184 ? 15.622 1.667 -5.552 1.00 97.94 184 PHE A N 1
ATOM 1506 C CA . PHE A 1 184 ? 14.888 0.420 -5.307 1.00 97.94 184 PHE A CA 1
ATOM 1507 C C . PHE A 1 184 ? 15.340 -0.278 -4.017 1.00 97.94 184 PHE A C 1
ATOM 1509 O O . PHE A 1 184 ? 14.508 -0.654 -3.194 1.00 97.94 184 PHE A O 1
ATOM 1516 N N . LYS A 1 185 ? 16.655 -0.389 -3.782 1.00 98.19 185 LYS A N 1
ATOM 1517 C CA . LYS A 1 185 ? 17.209 -1.019 -2.574 1.00 98.19 185 LYS A CA 1
ATOM 1518 C C . LYS A 1 185 ? 16.762 -0.310 -1.297 1.00 98.19 185 LYS A C 1
ATOM 1520 O O . LYS A 1 185 ? 16.402 -0.979 -0.333 1.00 98.19 185 LYS A O 1
ATOM 1525 N N . ARG A 1 186 ? 16.792 1.026 -1.273 1.00 97.12 186 ARG A N 1
ATOM 1526 C CA . ARG A 1 186 ? 16.376 1.825 -0.108 1.00 97.12 186 ARG A CA 1
ATOM 1527 C C . ARG A 1 186 ? 14.884 1.696 0.154 1.00 97.12 186 ARG A C 1
ATOM 1529 O O . ARG A 1 186 ? 14.497 1.401 1.279 1.00 97.12 186 ARG A O 1
ATOM 1536 N N . ALA A 1 187 ? 14.071 1.831 -0.890 1.00 96.94 187 ALA A N 1
ATOM 1537 C CA . ALA A 1 187 ? 12.626 1.656 -0.806 1.00 96.94 187 ALA A CA 1
ATOM 1538 C C . ALA A 1 187 ? 12.236 0.255 -0.319 1.00 96.94 187 ALA A C 1
ATOM 1540 O O . ALA A 1 187 ? 11.334 0.125 0.509 1.00 96.94 187 ALA A O 1
ATOM 1541 N N . TYR A 1 188 ? 12.927 -0.787 -0.789 1.00 98.31 188 TYR A N 1
ATOM 1542 C CA . TYR A 1 188 ? 12.744 -2.150 -0.297 1.00 98.31 188 TYR A CA 1
ATOM 1543 C C . TYR A 1 188 ? 13.141 -2.272 1.176 1.00 98.31 188 TYR A C 1
ATOM 1545 O O . TYR A 1 188 ? 12.333 -2.698 1.996 1.00 98.31 188 TYR A O 1
ATOM 1553 N N . GLN A 1 189 ? 14.358 -1.845 1.531 1.00 98.38 189 GLN A N 1
ATOM 1554 C CA . GLN A 1 189 ? 14.879 -1.932 2.896 1.00 98.38 189 GLN A CA 1
ATOM 1555 C C . GLN A 1 189 ? 13.959 -1.228 3.904 1.00 98.38 189 GLN A C 1
ATOM 1557 O O . GLN A 1 189 ? 13.652 -1.789 4.960 1.00 98.38 189 GLN A O 1
ATOM 1562 N N . TRP A 1 190 ? 13.473 -0.035 3.555 1.00 97.94 190 TRP A N 1
ATOM 1563 C CA . TRP A 1 190 ? 12.553 0.717 4.394 1.00 97.94 190 TRP A CA 1
ATOM 1564 C C . TRP A 1 190 ? 11.229 -0.021 4.603 1.00 97.94 190 TRP A C 1
ATOM 1566 O O . TRP A 1 190 ? 10.862 -0.316 5.740 1.00 97.94 190 TRP A O 1
ATOM 1576 N N . ARG A 1 191 ? 10.539 -0.371 3.512 1.00 97.69 191 ARG A N 1
ATOM 1577 C CA . ARG A 1 191 ? 9.199 -0.982 3.553 1.00 97.69 191 ARG A CA 1
ATOM 1578 C C . ARG A 1 191 ? 9.195 -2.382 4.152 1.00 97.69 191 ARG A C 1
ATOM 1580 O O . ARG A 1 191 ? 8.268 -2.741 4.877 1.00 97.69 191 ARG A O 1
ATOM 1587 N N . LYS A 1 192 ? 10.241 -3.161 3.875 1.00 98.25 192 LYS A N 1
ATOM 1588 C CA . LYS A 1 192 ? 10.366 -4.549 4.324 1.00 98.25 192 LYS A CA 1
ATOM 1589 C C . LYS A 1 192 ? 10.835 -4.657 5.772 1.00 98.25 192 LYS A C 1
ATOM 1591 O O . LYS A 1 192 ? 10.376 -5.546 6.482 1.00 98.25 192 LYS A O 1
ATOM 1596 N N . TYR A 1 193 ? 11.742 -3.783 6.216 1.00 98.44 193 TYR A N 1
ATOM 1597 C CA . TYR A 1 193 ? 12.409 -3.940 7.511 1.00 98.44 193 TYR A CA 1
ATOM 1598 C C . TYR A 1 193 ? 12.352 -2.690 8.383 1.00 98.44 193 TYR A C 1
ATOM 1600 O O . TYR A 1 193 ? 11.959 -2.780 9.546 1.00 98.44 193 TYR A O 1
ATOM 1608 N N . ASP A 1 194 ? 12.780 -1.533 7.875 1.00 98.31 194 ASP A N 1
ATOM 1609 C CA . ASP A 1 194 ? 13.066 -0.401 8.762 1.00 98.31 194 ASP A CA 1
ATOM 1610 C C . ASP A 1 194 ? 11.806 0.267 9.310 1.00 98.31 194 ASP A C 1
ATOM 1612 O O . ASP A 1 194 ? 11.822 0.715 10.457 1.00 98.31 194 ASP A O 1
ATOM 1616 N N . ILE A 1 195 ? 10.705 0.280 8.555 1.00 96.94 195 ILE A N 1
ATOM 1617 C CA . ILE A 1 195 ? 9.436 0.880 8.986 1.00 96.94 195 ILE A CA 1
ATOM 1618 C C . ILE A 1 195 ? 8.885 0.234 10.266 1.00 96.94 195 ILE A C 1
ATOM 1620 O O . ILE A 1 195 ? 8.263 0.906 11.082 1.00 96.94 195 ILE A O 1
ATOM 1624 N N . ALA A 1 196 ? 9.169 -1.052 10.490 1.00 98.06 196 ALA A N 1
ATOM 1625 C CA . ALA A 1 196 ? 8.723 -1.803 11.661 1.00 98.06 196 ALA A CA 1
ATOM 1626 C C . ALA A 1 196 ? 9.734 -1.802 12.822 1.00 98.06 196 ALA A C 1
ATOM 1628 O O . ALA A 1 196 ? 9.446 -2.349 13.888 1.00 98.06 196 ALA A O 1
ATOM 1629 N N . LYS A 1 197 ? 10.918 -1.193 12.665 1.00 98.12 197 LYS A N 1
ATOM 1630 C CA . LYS A 1 197 ? 11.903 -1.109 13.755 1.00 98.12 197 LYS A CA 1
ATOM 1631 C C . LYS A 1 197 ? 11.383 -0.235 14.892 1.00 98.12 197 LYS A C 1
ATOM 1633 O O . LYS A 1 197 ? 10.756 0.799 14.665 1.00 98.12 197 LYS A O 1
ATOM 1638 N N . GLU A 1 198 ? 11.746 -0.595 16.123 1.00 97.25 198 GLU A N 1
ATOM 1639 C CA . GLU A 1 198 ? 11.431 0.204 17.314 1.00 97.25 198 GLU A CA 1
ATOM 1640 C C . GLU A 1 198 ? 11.913 1.652 17.166 1.00 97.25 198 GLU A C 1
ATOM 1642 O O . GLU A 1 198 ? 11.166 2.588 17.421 1.00 97.25 198 GLU A O 1
ATOM 1647 N N . SER A 1 199 ? 13.143 1.842 16.677 1.00 96.62 199 SER A N 1
ATOM 1648 C CA . SER A 1 199 ? 13.738 3.164 16.458 1.00 96.62 199 SER A CA 1
ATOM 1649 C C . SER A 1 199 ? 12.928 4.045 15.508 1.00 96.62 199 SER A C 1
ATOM 1651 O O . SER A 1 199 ? 12.887 5.257 15.698 1.00 96.62 199 SER A O 1
ATOM 1653 N N . SER A 1 200 ? 12.276 3.447 14.509 1.00 96.00 200 SER A N 1
ATOM 1654 C CA . SER A 1 200 ? 11.447 4.162 13.536 1.00 96.00 200 SER A CA 1
ATOM 1655 C C . SER A 1 200 ? 10.095 4.568 14.119 1.00 96.00 200 SER A C 1
ATOM 1657 O O . SER A 1 200 ? 9.506 5.530 13.642 1.00 96.00 200 SER A O 1
ATOM 1659 N N . ASN A 1 201 ? 9.635 3.890 15.173 1.00 95.69 201 ASN A N 1
ATOM 1660 C CA . ASN A 1 201 ? 8.312 4.073 15.769 1.00 95.69 201 ASN A CA 1
ATOM 1661 C C . ASN A 1 201 ? 8.343 4.779 17.139 1.00 95.69 201 ASN A C 1
ATOM 1663 O O . ASN A 1 201 ? 7.346 4.764 17.859 1.00 95.69 201 ASN A O 1
ATOM 1667 N N . ARG A 1 202 ? 9.464 5.421 17.507 1.00 95.25 202 ARG A N 1
ATOM 1668 C CA . ARG A 1 202 ? 9.554 6.346 18.656 1.00 95.25 202 ARG A CA 1
ATOM 1669 C C . ARG A 1 202 ? 8.905 7.692 18.309 1.00 95.25 202 ARG A C 1
ATOM 1671 O O . ARG A 1 202 ? 9.588 8.707 18.192 1.00 95.25 202 ARG A O 1
ATOM 1678 N N . LEU A 1 203 ? 7.600 7.653 18.067 1.00 92.12 203 LEU A N 1
ATOM 1679 C CA . LEU A 1 203 ? 6.757 8.771 17.640 1.00 92.12 203 LEU A CA 1
ATOM 1680 C C . LEU A 1 203 ? 5.717 9.088 18.721 1.00 92.12 203 LEU A C 1
ATOM 1682 O O . LEU A 1 203 ? 5.569 8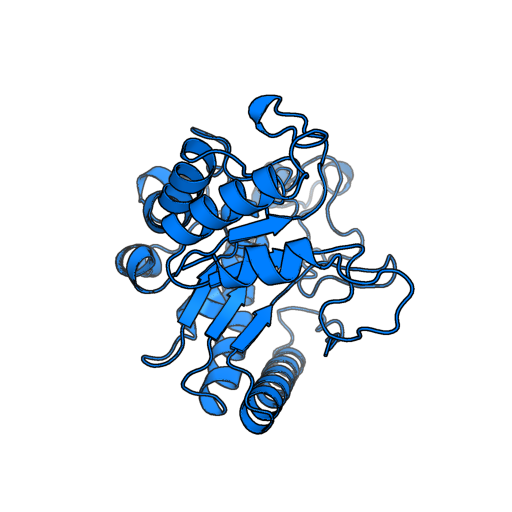.313 19.665 1.00 92.12 203 LEU A O 1
ATOM 1686 N N . ASP A 1 204 ? 5.00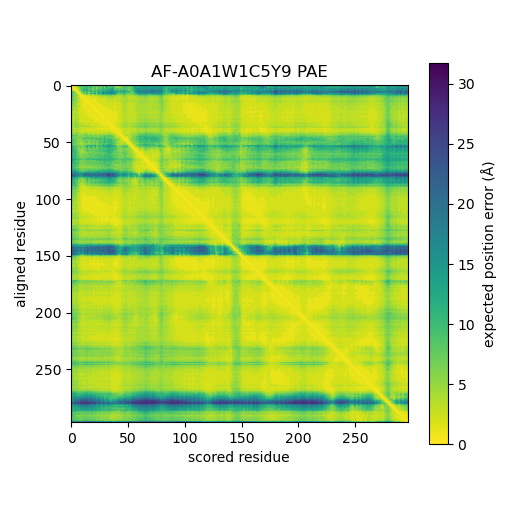8 10.211 18.599 1.00 90.69 204 ASP A N 1
ATOM 1687 C CA . ASP A 1 204 ? 3.880 10.531 19.484 1.00 90.69 204 ASP A CA 1
ATOM 1688 C C . ASP A 1 204 ? 2.599 9.883 18.916 1.00 90.69 204 ASP A C 1
ATOM 1690 O O . ASP A 1 204 ? 2.011 10.408 17.963 1.00 90.69 204 ASP A O 1
ATOM 1694 N N . PRO A 1 205 ? 2.132 8.746 19.476 1.00 89.75 205 PRO A N 1
ATOM 1695 C CA . PRO A 1 205 ? 0.982 8.023 18.941 1.00 89.75 205 PRO A CA 1
ATOM 1696 C C . PRO A 1 205 ? -0.335 8.780 19.136 1.00 89.75 205 PRO A C 1
ATOM 1698 O O . PRO A 1 205 ? -1.366 8.320 18.653 1.00 89.75 205 PRO A O 1
ATOM 1701 N N . SER A 1 206 ? -0.336 9.922 19.837 1.00 86.88 206 SER A N 1
ATOM 1702 C CA . SER A 1 206 ? -1.536 10.749 19.962 1.00 86.88 206 SER A CA 1
ATOM 1703 C C . SER A 1 206 ? -1.902 11.464 18.665 1.00 86.88 206 SER A C 1
ATOM 1705 O O . SER A 1 206 ? -3.049 11.869 18.536 1.00 86.88 206 SER A O 1
ATOM 1707 N N . TYR A 1 207 ? -0.980 11.612 17.708 1.00 85.69 207 TYR A N 1
ATOM 1708 C CA . TYR A 1 207 ? -1.265 12.259 16.419 1.00 85.69 207 TYR A CA 1
ATOM 1709 C C . TYR A 1 207 ? -0.444 11.715 15.240 1.00 85.69 207 TYR A C 1
ATOM 1711 O O . TYR A 1 207 ? -0.554 12.246 14.136 1.00 85.69 207 TYR A O 1
ATOM 1719 N N . GLN A 1 208 ? 0.406 10.707 15.458 1.00 88.38 208 GLN A N 1
ATOM 1720 C CA . GLN A 1 208 ? 1.234 10.091 14.421 1.00 88.38 208 GLN A CA 1
ATOM 1721 C C . GLN A 1 208 ? 0.968 8.595 14.370 1.00 88.38 208 GLN A C 1
ATOM 1723 O O . GLN A 1 208 ? 1.010 7.905 15.392 1.00 88.38 208 GLN A O 1
ATOM 1728 N N . TRP A 1 209 ? 0.715 8.077 13.172 1.00 91.56 209 TRP A N 1
ATOM 1729 C CA . TRP A 1 209 ? 0.570 6.641 12.992 1.00 91.56 209 TRP A CA 1
ATOM 1730 C C . TRP A 1 209 ? 1.915 5.931 13.215 1.00 91.56 209 TRP A C 1
ATOM 1732 O O . TRP A 1 209 ? 2.964 6.392 12.758 1.00 91.56 209 TRP A O 1
ATOM 1742 N N . ILE A 1 210 ? 1.862 4.787 13.898 1.00 93.88 210 ILE A N 1
ATOM 1743 C CA . ILE A 1 210 ? 2.985 3.874 14.128 1.00 93.88 210 ILE A CA 1
ATOM 1744 C C . ILE A 1 210 ? 2.586 2.463 13.701 1.00 93.88 210 ILE A C 1
ATOM 1746 O O . ILE A 1 210 ? 1.420 2.084 13.815 1.00 93.88 210 ILE A O 1
ATOM 1750 N N . VAL A 1 211 ? 3.561 1.644 13.309 1.00 96.25 211 VAL A N 1
ATOM 1751 C CA . VAL A 1 211 ? 3.367 0.193 13.217 1.00 96.25 211 VAL A CA 1
ATOM 1752 C C . VAL A 1 21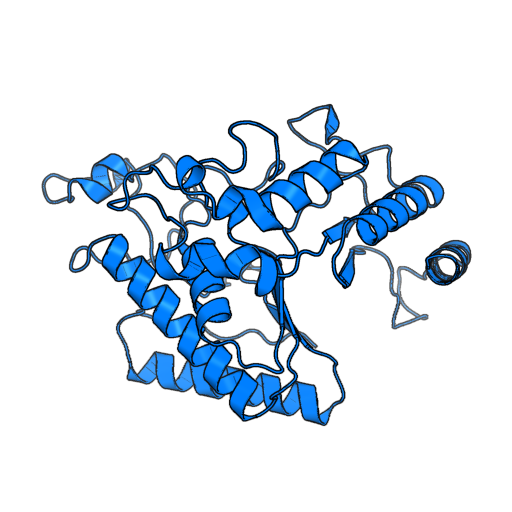1 ? 3.088 -0.333 14.633 1.00 96.25 211 VAL A C 1
ATOM 1754 O O . VAL A 1 211 ? 3.946 -0.146 15.513 1.00 96.25 211 VAL A O 1
ATOM 1757 N N . PRO A 1 212 ? 1.941 -0.992 14.896 1.00 96.19 212 PRO A N 1
ATOM 1758 C CA . PRO A 1 212 ? 1.638 -1.511 16.228 1.00 96.19 212 PRO A CA 1
ATOM 1759 C C . PRO A 1 212 ? 2.689 -2.516 16.697 1.00 96.19 212 PRO A C 1
ATOM 1761 O O . PRO A 1 212 ? 3.241 -3.273 15.896 1.00 96.19 212 PRO A O 1
ATOM 1764 N N . LYS A 1 213 ? 3.001 -2.508 17.996 1.00 97.31 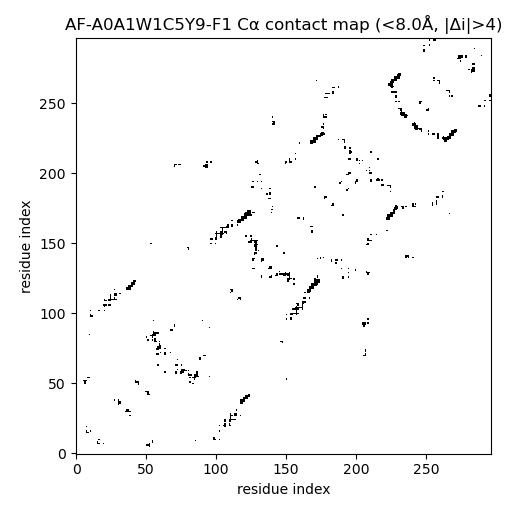213 LYS A N 1
ATOM 1765 C CA . LYS A 1 213 ? 4.144 -3.241 18.568 1.00 97.31 213 LYS A CA 1
ATOM 1766 C C . LYS A 1 213 ? 4.081 -4.739 18.260 1.00 97.31 213 LYS A C 1
ATOM 1768 O O . LYS A 1 213 ? 5.087 -5.336 17.885 1.00 97.31 213 LYS A O 1
ATOM 1773 N N . GLU A 1 214 ? 2.895 -5.315 18.371 1.00 97.31 214 GLU A N 1
ATOM 1774 C CA . GLU A 1 214 ? 2.563 -6.708 18.089 1.00 97.31 214 GLU A CA 1
ATOM 1775 C C . GLU A 1 214 ? 2.741 -7.093 16.612 1.00 97.31 214 GLU A C 1
ATOM 1777 O O . GLU A 1 214 ? 2.993 -8.256 16.310 1.00 97.31 214 GLU A O 1
ATOM 1782 N N . GLN A 1 215 ? 2.691 -6.125 15.692 1.00 97.88 215 GLN A N 1
ATOM 1783 C CA . GLN A 1 215 ? 2.853 -6.364 14.255 1.00 97.88 215 GLN A CA 1
ATOM 1784 C C . GLN A 1 215 ? 4.312 -6.283 13.791 1.00 97.88 215 GLN A C 1
ATOM 1786 O O . GLN A 1 215 ? 4.634 -6.768 12.705 1.00 97.88 215 GLN A O 1
ATOM 1791 N N . ARG A 1 216 ? 5.206 -5.681 14.590 1.00 98.12 216 ARG A N 1
ATOM 1792 C CA . ARG A 1 216 ? 6.595 -5.387 14.188 1.00 98.12 216 ARG A CA 1
ATOM 1793 C C . ARG A 1 216 ? 7.423 -6.646 13.958 1.00 98.12 216 ARG A C 1
ATOM 1795 O O . ARG A 1 216 ? 8.163 -6.722 12.983 1.00 98.12 216 ARG A O 1
ATOM 1802 N N . ALA A 1 217 ? 7.286 -7.637 14.841 1.00 98.25 217 ALA A N 1
ATOM 1803 C CA . ALA A 1 217 ? 8.127 -8.835 14.827 1.00 98.25 217 ALA A CA 1
ATOM 1804 C C . ALA A 1 217 ? 7.927 -9.699 13.572 1.00 98.25 217 ALA A C 1
ATOM 1806 O O . ALA A 1 217 ? 8.888 -10.270 13.064 1.00 98.25 217 ALA A O 1
ATOM 1807 N N . SER A 1 218 ? 6.697 -9.781 13.056 1.00 98.31 218 SER A N 1
ATOM 1808 C CA . SER A 1 218 ? 6.382 -10.561 11.857 1.00 98.31 218 SER A CA 1
ATOM 1809 C C . SER A 1 218 ? 6.335 -9.725 10.577 1.00 98.31 218 SER A C 1
ATOM 1811 O O . SER A 1 218 ? 6.119 -10.282 9.505 1.00 98.31 218 SER A O 1
ATOM 1813 N N . TRP A 1 219 ? 6.557 -8.406 10.654 1.00 98.62 219 TRP A N 1
ATOM 1814 C CA . TRP A 1 219 ? 6.361 -7.489 9.528 1.00 98.62 219 TRP A CA 1
ATOM 1815 C C . TRP A 1 219 ? 7.094 -7.930 8.262 1.00 98.62 219 TRP A C 1
ATOM 1817 O O . TRP A 1 219 ? 6.467 -8.122 7.227 1.00 98.62 219 TRP A O 1
ATOM 1827 N N . SER A 1 220 ? 8.405 -8.162 8.352 1.00 98.31 220 SER A N 1
ATOM 1828 C CA . SER A 1 220 ? 9.227 -8.538 7.196 1.00 98.31 220 SER A CA 1
ATOM 1829 C C . SER A 1 220 ? 8.891 -9.918 6.625 1.00 98.31 220 SER A C 1
ATOM 1831 O O . SER A 1 220 ? 9.212 -10.199 5.472 1.00 98.31 220 SER A O 1
ATOM 1833 N N . LYS A 1 221 ? 8.248 -10.786 7.411 1.00 98.31 221 LYS A N 1
ATOM 1834 C CA . LYS A 1 221 ? 7.768 -12.093 6.957 1.00 98.31 221 LYS A CA 1
ATOM 1835 C C . LYS A 1 221 ? 6.425 -11.965 6.237 1.00 98.31 221 LYS A C 1
ATOM 1837 O O . LYS A 1 221 ? 6.257 -12.533 5.162 1.00 98.31 221 LYS A O 1
ATOM 1842 N N . ASP A 1 222 ? 5.491 -11.228 6.829 1.00 98.50 222 ASP A N 1
ATOM 1843 C CA . ASP A 1 222 ? 4.098 -11.176 6.379 1.00 98.50 222 ASP A CA 1
ATOM 1844 C C . ASP A 1 222 ? 3.899 -10.181 5.226 1.00 98.50 222 ASP A C 1
ATOM 1846 O O . ASP A 1 222 ? 3.088 -10.413 4.331 1.00 98.50 222 ASP A O 1
ATOM 1850 N N . VAL A 1 223 ? 4.648 -9.075 5.234 1.00 98.56 223 VAL A N 1
ATOM 1851 C CA . VAL A 1 223 ? 4.548 -8.006 4.238 1.00 98.56 223 VAL A CA 1
ATOM 1852 C C . VAL A 1 223 ? 5.551 -8.251 3.130 1.00 98.56 223 VAL A C 1
ATOM 1854 O O . VAL A 1 223 ? 6.761 -8.283 3.358 1.00 98.56 223 VAL A O 1
ATOM 1857 N N . GLN A 1 224 ? 5.044 -8.407 1.916 1.00 98.69 224 GLN A N 1
ATOM 1858 C CA . GLN A 1 224 ? 5.854 -8.479 0.712 1.00 98.69 224 GLN A CA 1
ATOM 1859 C C . GLN A 1 224 ? 5.998 -7.087 0.088 1.00 98.69 224 GLN A C 1
ATOM 1861 O O . GLN A 1 224 ? 5.142 -6.225 0.272 1.00 98.69 224 GLN A O 1
ATOM 1866 N N . VAL A 1 225 ? 7.065 -6.862 -0.667 1.00 98.62 225 VAL A N 1
ATOM 1867 C CA . VAL A 1 225 ? 7.344 -5.591 -1.333 1.00 98.62 225 VAL A CA 1
ATOM 1868 C C . VAL A 1 225 ? 7.370 -5.789 -2.842 1.00 98.62 225 VAL A C 1
ATOM 1870 O O . VAL A 1 225 ? 8.046 -6.675 -3.367 1.00 98.62 225 VAL A O 1
ATOM 1873 N N . GLY A 1 226 ? 6.624 -4.946 -3.545 1.00 98.00 226 GLY A N 1
ATOM 1874 C CA . GLY A 1 226 ? 6.668 -4.816 -4.994 1.00 98.00 226 GLY A CA 1
ATOM 1875 C C . GLY A 1 226 ? 6.992 -3.389 -5.418 1.00 98.00 226 GLY A C 1
ATOM 1876 O O . GLY A 1 226 ? 7.188 -2.494 -4.589 1.00 98.00 226 GLY A O 1
ATOM 1877 N N . PHE A 1 227 ? 7.066 -3.191 -6.730 1.00 97.06 227 PHE A N 1
ATOM 1878 C CA . PHE A 1 227 ? 7.366 -1.895 -7.330 1.00 97.06 227 PHE A CA 1
ATOM 1879 C C . PHE A 1 227 ? 6.498 -1.629 -8.550 1.00 97.06 227 PHE A C 1
ATOM 1881 O O . PHE A 1 227 ? 6.117 -2.554 -9.268 1.00 97.06 227 PHE A O 1
ATOM 1888 N N . MET A 1 228 ? 6.244 -0.350 -8.807 1.00 94.56 228 MET A N 1
ATOM 1889 C CA . MET A 1 228 ? 5.610 0.125 -10.028 1.00 94.56 228 MET A CA 1
ATOM 1890 C C . MET A 1 228 ? 6.663 0.796 -10.912 1.00 94.56 228 MET A C 1
ATOM 1892 O O . MET A 1 228 ? 7.497 1.563 -10.438 1.00 94.56 228 MET A O 1
ATOM 1896 N N . VAL A 1 229 ? 6.640 0.499 -12.206 1.00 94.62 229 VAL A N 1
ATOM 1897 C CA . VAL A 1 229 ? 7.473 1.153 -13.214 1.00 94.62 229 VAL A CA 1
ATOM 1898 C C . VAL A 1 229 ? 6.552 1.844 -14.196 1.00 94.62 229 VAL A C 1
ATOM 1900 O O . VAL A 1 229 ? 5.750 1.194 -14.864 1.00 94.62 229 VAL A O 1
ATOM 1903 N N . PHE A 1 230 ? 6.681 3.163 -14.287 1.00 93.31 230 PHE A N 1
ATOM 1904 C CA . PHE A 1 230 ? 5.907 3.962 -15.222 1.00 93.31 230 PHE A CA 1
ATOM 1905 C C . PHE A 1 230 ? 6.640 4.129 -16.546 1.00 93.31 230 PHE A C 1
ATOM 1907 O O . PHE A 1 230 ? 7.849 4.367 -16.573 1.00 93.31 230 PHE A O 1
ATOM 1914 N N . ASN A 1 231 ? 5.902 4.021 -17.647 1.00 90.19 231 ASN A N 1
ATOM 1915 C CA . ASN A 1 231 ? 6.466 4.122 -18.985 1.00 90.19 231 ASN A CA 1
ATOM 1916 C C . ASN A 1 231 ? 6.875 5.548 -19.386 1.00 90.19 231 ASN A C 1
ATOM 1918 O O . ASN A 1 231 ? 7.724 5.691 -20.264 1.00 90.19 231 ASN A O 1
ATOM 1922 N N . LYS A 1 232 ? 6.306 6.592 -18.770 1.00 91.44 232 LYS A N 1
ATOM 1923 C CA . LYS A 1 232 ? 6.661 7.987 -19.064 1.00 91.44 232 LYS A CA 1
ATOM 1924 C C . LYS A 1 232 ? 7.669 8.548 -18.069 1.00 91.44 232 LYS A C 1
ATOM 1926 O O . LYS A 1 232 ? 7.791 8.108 -16.927 1.00 91.44 232 LYS A O 1
ATOM 1931 N N . GLY A 1 233 ? 8.391 9.558 -18.539 1.00 91.81 233 GLY A N 1
ATOM 1932 C CA . GLY A 1 233 ? 9.219 10.390 -17.687 1.00 91.81 233 GLY A CA 1
ATOM 1933 C C . GLY A 1 233 ? 8.370 11.395 -16.916 1.00 91.81 233 GLY A C 1
ATOM 1934 O O . GLY A 1 233 ? 7.430 11.963 -17.464 1.00 91.81 233 GLY A O 1
ATOM 1935 N N . GLN A 1 234 ? 8.717 11.617 -15.657 1.00 92.19 234 GLN A N 1
ATOM 1936 C CA . GLN A 1 234 ? 8.084 12.575 -14.760 1.00 92.19 234 GLN A CA 1
ATOM 1937 C C . GLN A 1 234 ? 9.121 13.528 -14.177 1.00 92.19 234 GLN A C 1
ATOM 1939 O O . GLN A 1 234 ? 10.249 13.131 -13.870 1.00 92.19 234 GLN A O 1
ATOM 1944 N N . GLU A 1 235 ? 8.712 14.782 -14.016 1.00 93.62 235 GLU A N 1
ATOM 1945 C CA . GLU A 1 235 ? 9.450 15.778 -13.246 1.00 93.62 235 GLU A CA 1
ATOM 1946 C C . GLU A 1 235 ? 9.395 15.454 -11.747 1.00 93.62 235 GLU A C 1
ATOM 1948 O O . GLU A 1 235 ? 8.459 14.801 -11.271 1.00 93.62 235 GLU A O 1
ATOM 1953 N N . SER A 1 236 ? 10.424 15.886 -11.021 1.00 91.56 236 SER A N 1
ATOM 1954 C CA . SER A 1 236 ? 10.566 15.711 -9.578 1.00 91.56 236 SER A CA 1
ATOM 1955 C C . SER A 1 236 ? 11.224 16.937 -8.960 1.00 91.56 236 SER A C 1
ATOM 1957 O O . SER A 1 236 ? 12.124 17.522 -9.568 1.00 91.56 236 SER A O 1
ATOM 1959 N N . ASN A 1 237 ? 10.840 17.271 -7.728 1.00 89.62 237 ASN A N 1
ATOM 1960 C CA . ASN A 1 237 ? 11.548 18.259 -6.915 1.00 89.62 237 ASN A CA 1
ATOM 1961 C C . ASN A 1 237 ? 12.918 17.735 -6.451 1.00 89.62 237 ASN A C 1
ATOM 1963 O O . ASN A 1 237 ? 13.794 18.515 -6.074 1.00 89.62 237 ASN A O 1
ATOM 1967 N N . TYR A 1 238 ? 13.133 16.419 -6.511 1.00 90.12 238 TYR A N 1
ATOM 1968 C CA . TYR A 1 238 ? 14.410 15.777 -6.231 1.00 90.12 238 TYR A CA 1
ATOM 1969 C C . TYR A 1 238 ? 15.115 15.431 -7.545 1.00 90.12 238 TYR A C 1
ATOM 1971 O O . TYR A 1 238 ? 14.688 14.551 -8.294 1.00 90.12 238 TYR A O 1
ATOM 1979 N N . LYS A 1 239 ? 16.233 16.105 -7.836 1.00 93.44 239 LYS A N 1
ATOM 1980 C CA . LYS A 1 239 ? 16.946 15.991 -9.123 1.00 93.44 239 LYS A CA 1
ATOM 1981 C C . LYS A 1 239 ? 17.288 14.545 -9.507 1.00 93.44 239 LYS A C 1
ATOM 1983 O O . LYS A 1 239 ? 17.235 14.180 -10.680 1.00 93.44 239 LYS A O 1
ATOM 1988 N N . GLU A 1 240 ? 17.644 13.702 -8.543 1.00 93.81 240 GLU A N 1
ATOM 1989 C CA . GLU A 1 240 ? 17.973 12.292 -8.763 1.00 93.81 240 GLU A CA 1
ATOM 1990 C C . GLU A 1 240 ? 16.753 11.407 -9.096 1.00 93.81 240 GLU A C 1
ATOM 1992 O O . GLU A 1 240 ? 16.925 10.293 -9.604 1.00 93.81 240 GLU A O 1
ATOM 1997 N N . TYR A 1 241 ? 15.540 11.914 -8.872 1.00 94.69 241 TYR A N 1
ATOM 1998 C CA . TYR A 1 241 ? 14.256 11.291 -9.202 1.00 94.69 241 TYR A CA 1
ATOM 1999 C C . TYR A 1 241 ? 13.575 11.925 -10.428 1.00 94.69 241 TYR A C 1
ATOM 2001 O O . TYR A 1 241 ? 12.502 11.472 -10.821 1.00 94.69 241 TYR A O 1
ATOM 2009 N N . ASP A 1 242 ? 14.193 12.909 -11.096 1.00 95.06 242 ASP A N 1
ATOM 2010 C CA . ASP A 1 242 ? 13.713 13.373 -12.403 1.00 95.06 242 ASP A CA 1
ATOM 2011 C C . ASP A 1 242 ? 13.951 12.286 -13.467 1.00 95.06 242 ASP A C 1
ATOM 2013 O O . ASP A 1 242 ? 15.061 11.744 -13.641 1.00 95.06 242 ASP A O 1
ATOM 2017 N N . THR A 1 243 ? 12.875 11.946 -14.173 1.00 95.12 243 THR A N 1
ATOM 2018 C CA . THR A 1 243 ? 12.837 10.877 -15.171 1.00 95.12 243 THR A CA 1
ATOM 2019 C C . THR A 1 243 ? 12.365 11.338 -16.548 1.00 95.12 243 THR A C 1
ATOM 2021 O O . THR A 1 243 ? 12.208 10.481 -17.417 1.00 95.12 243 THR A O 1
ATOM 2024 N N . ARG A 1 244 ? 12.196 12.648 -16.805 1.00 94.69 244 ARG A N 1
ATOM 2025 C CA . ARG A 1 244 ? 11.693 13.193 -18.093 1.00 94.69 244 ARG A CA 1
ATOM 2026 C C . ARG A 1 244 ? 12.425 12.643 -19.322 1.00 94.69 244 ARG A C 1
ATOM 2028 O O . ARG A 1 244 ? 11.790 12.352 -20.329 1.00 94.69 244 ARG A O 1
ATOM 2035 N N . ASN A 1 245 ? 13.728 12.394 -19.190 1.00 92.50 245 ASN A N 1
ATOM 2036 C CA . ASN A 1 245 ? 14.592 11.859 -20.249 1.00 92.50 245 ASN A CA 1
ATOM 2037 C C . ASN A 1 245 ? 14.996 10.382 -20.036 1.00 92.50 245 ASN A C 1
ATOM 2039 O O . ASN A 1 245 ? 16.011 9.948 -20.571 1.00 92.50 245 ASN A O 1
ATOM 2043 N N . LYS A 1 246 ? 14.256 9.628 -19.209 1.00 91.69 246 LYS A N 1
ATOM 2044 C CA . LYS A 1 246 ? 14.559 8.237 -18.805 1.00 91.69 246 LYS A CA 1
ATOM 2045 C C . LYS A 1 246 ? 13.362 7.306 -19.039 1.00 91.69 246 LYS A C 1
ATOM 2047 O O . LYS A 1 246 ? 12.894 6.631 -18.114 1.00 91.69 246 LYS A O 1
ATOM 2052 N N . SER A 1 247 ? 12.817 7.349 -20.251 1.00 92.06 247 SER A N 1
ATOM 2053 C CA . SER A 1 247 ? 11.565 6.687 -20.646 1.00 92.06 247 SER A CA 1
ATOM 2054 C C . SER A 1 247 ? 11.655 5.941 -21.981 1.00 92.06 247 SER A C 1
ATOM 2056 O O . SE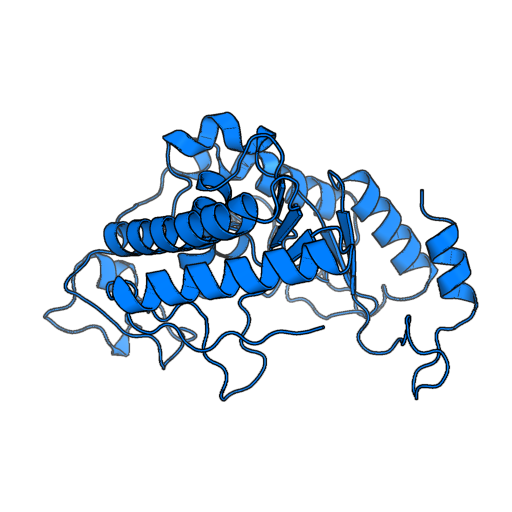R A 1 247 ? 10.652 5.415 -22.467 1.00 92.06 247 SER A O 1
ATOM 2058 N N . ASN A 1 248 ? 12.844 5.855 -22.593 1.00 92.50 248 ASN A N 1
ATOM 2059 C CA . ASN A 1 248 ? 13.004 5.030 -23.788 1.00 92.50 248 ASN A CA 1
ATOM 2060 C C . ASN A 1 248 ? 12.965 3.530 -23.419 1.00 92.50 248 ASN A C 1
ATOM 2062 O O . ASN A 1 248 ? 13.043 3.147 -22.253 1.00 92.50 248 ASN A O 1
ATOM 2066 N N . MET A 1 249 ? 12.846 2.654 -24.420 1.00 92.19 249 MET A N 1
ATOM 2067 C CA . MET A 1 249 ? 12.712 1.208 -24.194 1.00 92.19 249 MET A CA 1
ATOM 2068 C C . MET A 1 249 ? 13.894 0.601 -23.414 1.00 92.19 249 MET A C 1
ATOM 2070 O O . MET A 1 249 ? 13.679 -0.281 -22.587 1.00 92.19 249 MET A O 1
ATOM 2074 N N . ASN A 1 250 ? 15.125 1.075 -23.634 1.00 95.06 250 ASN A N 1
ATOM 2075 C CA . ASN A 1 250 ? 16.293 0.600 -22.888 1.00 95.06 250 ASN A CA 1
ATOM 2076 C C . ASN A 1 250 ? 16.251 1.079 -21.432 1.00 95.06 250 ASN A C 1
ATOM 2078 O O . ASN A 1 250 ? 16.541 0.293 -20.530 1.00 95.06 250 ASN A O 1
ATOM 2082 N N . ASP A 1 251 ? 15.833 2.326 -21.192 1.00 95.81 251 ASP A N 1
ATOM 2083 C CA . ASP A 1 251 ? 15.675 2.868 -19.838 1.00 95.81 251 ASP A CA 1
ATOM 2084 C C . ASP A 1 251 ? 14.625 2.080 -19.051 1.00 95.81 251 ASP A C 1
ATOM 2086 O O . ASP A 1 251 ? 14.858 1.694 -17.902 1.00 95.81 251 ASP A O 1
ATOM 2090 N N . ILE A 1 252 ? 13.472 1.807 -19.671 1.00 95.19 252 ILE A N 1
ATOM 2091 C CA . ILE A 1 252 ? 12.389 1.061 -19.029 1.00 95.19 252 ILE A CA 1
ATOM 2092 C C . ILE A 1 252 ? 12.780 -0.399 -18.815 1.00 95.19 252 ILE A C 1
ATOM 2094 O O . ILE A 1 252 ? 12.553 -0.906 -17.718 1.00 95.19 252 ILE A O 1
ATOM 2098 N N . LYS A 1 253 ? 13.440 -1.051 -19.782 1.00 96.06 253 LYS A N 1
ATOM 2099 C CA . LYS A 1 253 ? 13.993 -2.400 -19.591 1.00 96.06 253 LYS A CA 1
ATOM 2100 C C . LYS A 1 253 ? 14.908 -2.443 -18.368 1.00 96.06 253 LYS A C 1
ATOM 2102 O O . LYS A 1 253 ? 14.670 -3.222 -17.451 1.00 96.06 253 LYS A O 1
ATOM 2107 N N . ALA A 1 254 ? 15.895 -1.550 -18.320 1.00 97.19 254 ALA A N 1
ATOM 2108 C CA . ALA A 1 254 ? 16.851 -1.488 -17.223 1.00 97.19 254 ALA A CA 1
ATOM 2109 C C . ALA A 1 254 ? 16.182 -1.138 -15.881 1.00 97.19 254 ALA A C 1
ATOM 2111 O O . ALA A 1 254 ? 16.692 -1.509 -14.824 1.00 97.19 254 ALA A O 1
ATOM 2112 N N . THR A 1 255 ? 15.073 -0.395 -15.897 1.00 97.31 255 THR A N 1
ATOM 2113 C CA . THR A 1 255 ? 14.291 -0.064 -14.697 1.00 97.31 255 THR A CA 1
ATOM 2114 C C . THR A 1 255 ? 13.474 -1.264 -14.218 1.00 97.31 255 THR A C 1
ATOM 2116 O O . THR A 1 255 ? 13.477 -1.551 -13.024 1.00 97.31 255 THR A O 1
ATOM 2119 N N . LEU A 1 256 ? 12.834 -1.999 -15.131 1.00 97.12 256 LEU A N 1
ATOM 2120 C CA . LEU A 1 256 ? 12.091 -3.224 -14.828 1.00 97.12 256 LEU A CA 1
ATOM 2121 C C . LEU A 1 256 ? 13.008 -4.319 -14.280 1.00 97.12 256 LEU A C 1
ATOM 2123 O O . LEU A 1 256 ? 12.657 -4.939 -13.285 1.00 97.12 256 LEU A O 1
ATOM 2127 N N . GLU A 1 257 ? 14.201 -4.506 -14.849 1.00 97.69 257 GLU A N 1
ATOM 2128 C CA . GLU A 1 257 ? 15.201 -5.455 -14.328 1.00 97.69 257 GLU A CA 1
ATOM 2129 C C . GLU A 1 257 ? 15.589 -5.133 -12.876 1.00 97.69 257 GLU A C 1
ATOM 2131 O O . GLU A 1 257 ? 15.679 -6.026 -12.035 1.00 97.69 257 GLU A O 1
ATOM 2136 N N . LYS A 1 258 ? 15.759 -3.846 -12.541 1.00 98.06 258 LYS A N 1
ATOM 2137 C CA . LYS A 1 258 ? 16.028 -3.418 -11.157 1.00 98.06 258 LYS A CA 1
ATOM 2138 C C . LYS A 1 258 ? 14.816 -3.627 -10.254 1.00 98.06 258 LYS A C 1
ATOM 2140 O O . LYS A 1 258 ? 14.976 -4.120 -9.143 1.00 98.06 258 LYS A O 1
ATOM 2145 N N . ALA A 1 259 ? 13.621 -3.274 -10.718 1.00 97.62 259 ALA A N 1
ATOM 2146 C CA . ALA A 1 259 ? 12.391 -3.494 -9.967 1.00 97.62 259 ALA A CA 1
ATOM 2147 C C . ALA A 1 259 ? 12.202 -4.985 -9.644 1.00 97.62 259 ALA A C 1
ATOM 2149 O O . ALA A 1 259 ? 11.940 -5.320 -8.493 1.00 97.62 259 ALA A O 1
ATOM 2150 N N . LEU A 1 260 ? 12.421 -5.869 -10.626 1.00 97.50 260 LEU A N 1
ATOM 2151 C CA . LEU A 1 260 ? 12.339 -7.324 -10.468 1.00 97.50 260 LEU A CA 1
ATOM 2152 C C . LEU A 1 260 ? 13.378 -7.831 -9.468 1.00 97.50 260 LEU A C 1
ATOM 2154 O O . LEU A 1 260 ? 13.022 -8.545 -8.536 1.00 97.50 260 LEU A O 1
ATOM 2158 N N . LYS A 1 261 ? 14.632 -7.377 -9.595 1.00 97.94 261 LYS A N 1
ATOM 2159 C CA . LYS A 1 261 ? 15.736 -7.720 -8.684 1.00 97.94 261 LYS A CA 1
ATOM 2160 C C . LYS A 1 261 ? 15.432 -7.423 -7.211 1.00 97.94 261 LYS A C 1
ATOM 2162 O O . LYS A 1 261 ? 15.929 -8.139 -6.346 1.00 97.94 261 LYS A O 1
ATOM 2167 N N . TYR A 1 262 ? 14.691 -6.353 -6.918 1.00 98.12 262 TYR A N 1
ATOM 2168 C CA . TYR A 1 262 ? 14.391 -5.936 -5.544 1.00 98.12 262 TYR A CA 1
ATOM 2169 C C . TYR A 1 262 ? 12.969 -6.278 -5.083 1.00 98.12 262 TYR A C 1
ATOM 2171 O O . TYR A 1 262 ? 12.680 -6.111 -3.904 1.00 98.12 262 TYR A O 1
ATOM 2179 N N . SER A 1 263 ? 12.068 -6.710 -5.965 1.00 98.12 263 SER A N 1
ATOM 2180 C CA . SER A 1 263 ? 10.713 -7.120 -5.580 1.00 98.12 263 SER A CA 1
ATOM 2181 C C . SER A 1 263 ? 10.698 -8.535 -5.004 1.00 98.12 263 SER A C 1
ATOM 2183 O O . SER A 1 263 ? 11.437 -9.396 -5.467 1.00 98.12 263 SER A O 1
ATOM 2185 N N . ASP A 1 264 ? 9.791 -8.807 -4.067 1.00 98.25 264 ASP A N 1
ATOM 2186 C CA . ASP A 1 264 ? 9.590 -10.166 -3.550 1.00 98.25 264 ASP A CA 1
ATOM 2187 C C . ASP A 1 264 ? 8.892 -11.080 -4.570 1.00 98.25 264 ASP A C 1
ATOM 2189 O O . ASP A 1 264 ? 9.129 -12.286 -4.605 1.00 98.25 264 ASP A O 1
ATOM 2193 N N . LYS A 1 265 ? 7.968 -10.528 -5.370 1.00 96.56 265 LYS A N 1
ATOM 2194 C CA . LYS A 1 265 ? 7.144 -11.340 -6.287 1.00 96.56 265 LYS A CA 1
ATOM 2195 C C . LYS A 1 265 ? 6.530 -10.584 -7.455 1.00 96.56 265 LYS A C 1
ATOM 2197 O O . LYS A 1 265 ? 6.356 -11.164 -8.523 1.00 96.56 265 LYS A O 1
ATOM 2202 N N . TYR A 1 266 ? 6.136 -9.329 -7.245 1.00 96.62 266 TYR A N 1
ATOM 2203 C CA . TYR A 1 266 ? 5.376 -8.573 -8.235 1.00 96.62 266 TYR A CA 1
ATOM 2204 C C . TYR A 1 266 ? 6.045 -7.244 -8.566 1.00 96.62 266 TYR A C 1
ATOM 2206 O O . TYR A 1 266 ? 6.436 -6.478 -7.685 1.00 96.62 266 TYR A O 1
ATOM 2214 N N . VAL A 1 267 ? 6.078 -6.960 -9.864 1.00 96.44 267 VAL A N 1
ATOM 2215 C CA . VAL A 1 267 ? 6.349 -5.646 -10.438 1.00 96.44 267 VAL A CA 1
ATOM 2216 C C . VAL A 1 267 ? 5.172 -5.294 -11.331 1.00 96.44 267 VAL A C 1
ATOM 2218 O O . VAL A 1 267 ? 4.708 -6.126 -12.111 1.00 96.44 267 VAL A O 1
ATOM 2221 N N . ILE A 1 268 ? 4.687 -4.065 -11.215 1.00 94.19 268 ILE A N 1
ATOM 2222 C CA . ILE A 1 268 ? 3.646 -3.526 -12.083 1.00 94.19 268 ILE A CA 1
ATOM 2223 C C . ILE A 1 268 ? 4.313 -2.632 -13.109 1.00 94.19 268 ILE A C 1
ATOM 2225 O O . ILE A 1 268 ? 5.067 -1.727 -12.765 1.00 94.19 268 ILE A O 1
ATOM 2229 N N . TYR A 1 269 ? 4.006 -2.875 -14.374 1.00 92.94 269 TYR A N 1
ATOM 2230 C CA . TYR A 1 269 ? 4.356 -1.963 -15.444 1.00 92.94 269 TYR A CA 1
ATOM 2231 C C . TYR A 1 269 ? 3.126 -1.124 -15.793 1.00 92.94 269 TYR A C 1
ATOM 2233 O O . TYR A 1 269 ? 2.164 -1.638 -16.361 1.00 92.94 269 TYR A O 1
ATOM 2241 N N . TYR A 1 270 ? 3.141 0.148 -15.400 1.00 90.56 270 TYR A N 1
ATOM 2242 C CA . TYR A 1 270 ? 2.044 1.081 -15.635 1.00 90.56 270 TYR A CA 1
ATOM 2243 C C . TYR A 1 270 ? 2.273 1.840 -16.946 1.00 90.56 270 TYR A C 1
ATOM 2245 O O . TYR A 1 270 ? 3.350 2.400 -17.180 1.00 90.56 270 TYR A O 1
ATOM 2253 N N . CYS A 1 271 ? 1.256 1.843 -17.807 1.00 87.25 271 CYS A N 1
ATOM 2254 C CA . CYS A 1 271 ? 1.282 2.486 -19.116 1.00 87.25 271 CYS A CA 1
ATOM 2255 C C . CYS A 1 271 ? 0.079 3.400 -19.281 1.00 87.25 271 CYS A C 1
ATOM 2257 O O . CYS A 1 271 ? -1.046 2.921 -19.224 1.00 87.25 271 CYS A O 1
ATOM 2259 N N . GLN A 1 272 ? 0.318 4.685 -19.548 1.00 80.69 272 GLN A N 1
ATOM 2260 C CA . GLN A 1 272 ? -0.775 5.642 -19.759 1.00 80.69 272 GLN A CA 1
ATOM 2261 C C . GLN A 1 272 ? -1.232 5.742 -21.228 1.00 80.69 272 GLN A C 1
ATOM 2263 O O . GLN A 1 272 ? -2.358 6.144 -21.472 1.00 80.69 272 GLN A O 1
ATOM 2268 N N . ASP A 1 273 ? -0.404 5.312 -22.192 1.00 76.88 273 ASP A N 1
ATOM 2269 C CA . ASP A 1 273 ? -0.687 5.449 -23.636 1.00 76.88 273 ASP A CA 1
ATOM 2270 C C . ASP A 1 273 ? -0.269 4.185 -24.419 1.00 76.88 273 ASP A C 1
ATOM 2272 O O . ASP A 1 273 ? 0.397 4.261 -25.454 1.00 76.88 273 ASP A O 1
ATOM 2276 N N . GLN A 1 274 ? -0.501 2.994 -23.868 1.00 75.69 274 GLN A N 1
ATOM 2277 C CA . GLN A 1 274 ? -0.205 1.745 -24.576 1.00 75.69 274 GLN A CA 1
ATOM 2278 C C . GLN A 1 274 ? -1.292 0.720 -24.292 1.00 75.69 274 GLN A C 1
ATOM 2280 O O . GLN A 1 274 ? -1.468 0.310 -23.145 1.00 75.69 274 GLN A O 1
ATOM 2285 N N . ASP A 1 275 ? -1.941 0.241 -25.347 1.00 74.56 275 ASP A N 1
ATOM 2286 C CA . ASP A 1 275 ? -2.987 -0.768 -25.223 1.00 74.56 275 ASP A CA 1
ATOM 2287 C C . ASP A 1 275 ? -2.386 -2.170 -25.336 1.00 74.56 275 ASP A C 1
ATOM 2289 O O . ASP A 1 275 ? -2.060 -2.670 -26.414 1.00 74.56 275 ASP A O 1
ATOM 2293 N N . TRP A 1 276 ? -2.207 -2.815 -24.181 1.00 74.12 276 TRP A N 1
ATOM 2294 C CA . TRP A 1 276 ? -1.608 -4.153 -24.083 1.00 74.12 276 TRP A CA 1
ATOM 2295 C C . TRP A 1 276 ? -2.600 -5.284 -24.368 1.00 74.12 276 TRP A C 1
ATOM 2297 O O . TRP A 1 276 ? -2.197 -6.368 -24.787 1.00 74.12 276 TRP A O 1
ATOM 2307 N N . LEU A 1 277 ? -3.890 -5.043 -24.120 1.00 67.06 277 LEU A N 1
ATOM 2308 C CA . LEU A 1 277 ? -4.945 -6.057 -24.212 1.00 67.06 277 LEU A CA 1
ATOM 2309 C C . LEU A 1 277 ? -5.817 -5.910 -25.465 1.00 67.06 277 LEU A C 1
ATOM 2311 O O . LEU A 1 277 ? -6.474 -6.873 -25.852 1.00 67.06 277 LEU A O 1
ATOM 2315 N N . LEU A 1 278 ? -5.813 -4.738 -26.109 1.00 65.00 278 LEU A N 1
ATOM 2316 C CA . LEU A 1 278 ? -6.667 -4.425 -27.254 1.00 65.00 278 LEU A CA 1
ATOM 2317 C C . LEU A 1 278 ? -5.812 -3.909 -28.425 1.00 65.00 278 LEU A C 1
ATOM 2319 O O . LEU A 1 278 ? -5.582 -2.709 -28.537 1.00 65.00 278 LEU A O 1
ATOM 2323 N N . PRO A 1 279 ? -5.344 -4.791 -29.326 1.00 53.38 279 PRO A N 1
ATOM 2324 C CA . PRO A 1 279 ? -4.411 -4.430 -30.400 1.00 53.38 279 PRO A CA 1
ATOM 2325 C C . PRO A 1 279 ? -4.956 -3.456 -31.469 1.00 53.38 279 PRO A C 1
ATOM 2327 O O . PRO A 1 279 ? -4.200 -3.078 -32.358 1.00 53.38 279 PRO A O 1
ATOM 2330 N N . ASN A 1 280 ? -6.225 -3.032 -31.382 1.00 53.03 280 ASN A N 1
ATOM 2331 C CA . ASN A 1 280 ? -6.909 -2.179 -32.369 1.00 53.03 280 ASN A CA 1
ATOM 2332 C C . ASN A 1 280 ? -7.244 -0.761 -31.860 1.00 53.03 280 ASN A C 1
ATOM 2334 O O . ASN A 1 280 ? -8.130 -0.116 -32.415 1.00 53.03 280 ASN A O 1
ATOM 2338 N N . GLN A 1 281 ? -6.595 -0.280 -30.801 1.00 63.22 281 GLN A N 1
ATOM 2339 C CA . GLN A 1 281 ? -6.853 1.059 -30.263 1.00 63.22 281 GLN A CA 1
ATOM 2340 C C . GLN A 1 281 ? -5.824 2.105 -30.718 1.00 63.22 281 GLN A C 1
ATOM 2342 O O . GLN A 1 281 ? -4.801 1.782 -31.324 1.00 63.22 281 GLN A O 1
ATOM 2347 N N . GLU A 1 282 ? -6.158 3.372 -30.458 1.00 69.25 282 GLU A N 1
ATOM 2348 C CA . GLU A 1 282 ? -5.460 4.611 -30.835 1.00 69.25 282 GLU A CA 1
ATOM 2349 C C . GLU A 1 282 ? -3.955 4.608 -30.500 1.00 69.25 282 GLU A C 1
ATOM 2351 O O . GLU A 1 282 ? -3.163 5.319 -31.129 1.00 69.25 282 GLU A O 1
ATOM 2356 N N . HIS A 1 283 ? -3.529 3.759 -29.558 1.00 71.62 283 HIS A N 1
ATOM 2357 C CA . HIS A 1 283 ? -2.150 3.663 -29.095 1.00 71.62 283 HIS A CA 1
ATOM 2358 C C . HIS A 1 283 ? -1.600 2.225 -29.171 1.00 71.62 283 HIS A C 1
ATOM 2360 O O . HIS A 1 283 ? -1.356 1.579 -28.142 1.00 71.62 283 HIS A O 1
ATOM 2366 N N . PRO A 1 284 ? -1.342 1.701 -30.389 1.00 73.50 284 PRO A N 1
ATOM 2367 C CA . PRO A 1 284 ? -0.870 0.336 -30.561 1.00 73.50 284 PRO A CA 1
ATOM 2368 C C . PRO A 1 284 ? 0.505 0.141 -29.922 1.00 73.50 284 PRO A C 1
ATOM 2370 O O . PRO A 1 284 ? 1.434 0.946 -30.077 1.00 73.50 284 PRO A O 1
ATOM 2373 N N . LEU A 1 285 ? 0.669 -0.994 -29.246 1.00 77.56 285 LEU A N 1
ATOM 2374 C CA . LEU A 1 285 ? 1.931 -1.353 -28.623 1.00 77.56 285 LEU A CA 1
ATOM 2375 C C . LEU A 1 285 ? 3.034 -1.540 -29.679 1.00 77.56 285 LEU A C 1
ATOM 2377 O O . LEU A 1 285 ? 2.977 -2.443 -30.518 1.00 77.56 285 LEU A O 1
ATOM 2381 N N . LYS A 1 286 ? 4.086 -0.708 -29.638 1.00 79.50 286 LYS A N 1
ATOM 2382 C CA . LYS A 1 286 ? 5.195 -0.824 -30.605 1.00 79.50 286 LYS A CA 1
ATOM 2383 C C . LYS A 1 286 ? 5.870 -2.195 -30.452 1.00 79.50 286 LYS A C 1
ATOM 2385 O O . LYS A 1 286 ? 6.210 -2.593 -29.339 1.00 79.50 286 LYS A O 1
ATOM 2390 N N . LYS A 1 287 ? 6.141 -2.886 -31.572 1.00 80.00 287 LYS A N 1
ATOM 2391 C CA . LYS A 1 287 ? 6.668 -4.275 -31.621 1.00 80.00 287 LYS A CA 1
ATOM 2392 C C . LYS A 1 287 ? 7.854 -4.557 -30.678 1.00 80.00 287 LYS A C 1
ATOM 2394 O O . LYS A 1 287 ? 7.975 -5.667 -30.165 1.00 80.00 287 LYS A O 1
ATOM 2399 N N . GLY A 1 288 ? 8.717 -3.567 -30.434 1.00 87.31 288 GLY A N 1
ATOM 2400 C CA . GLY A 1 288 ? 9.859 -3.690 -29.521 1.00 87.31 288 GLY A CA 1
ATOM 2401 C C . GLY A 1 288 ? 9.476 -3.952 -28.059 1.00 87.31 288 GLY A C 1
ATOM 2402 O O . GLY A 1 288 ? 10.154 -4.731 -27.393 1.00 87.31 288 GLY A O 1
ATOM 2403 N N . TRP A 1 289 ? 8.362 -3.393 -27.576 1.00 87.38 289 TRP A N 1
ATOM 2404 C CA . TRP A 1 289 ? 7.951 -3.494 -26.170 1.00 87.38 289 TRP A CA 1
ATOM 2405 C C . TRP A 1 289 ? 7.557 -4.912 -25.767 1.00 87.38 289 TRP A C 1
ATOM 2407 O O . TRP A 1 289 ? 8.012 -5.397 -24.735 1.00 87.38 289 TRP A O 1
ATOM 2417 N N . MET A 1 290 ? 6.795 -5.627 -26.603 1.00 86.44 290 MET A N 1
ATOM 2418 C CA . MET A 1 290 ? 6.466 -7.034 -26.331 1.00 86.44 290 MET A CA 1
ATOM 2419 C C . MET A 1 290 ? 7.717 -7.909 -26.281 1.00 86.44 290 MET A C 1
ATOM 2421 O O . MET A 1 290 ? 7.824 -8.787 -25.427 1.00 86.44 290 MET A O 1
ATOM 2425 N N . LYS A 1 291 ? 8.675 -7.675 -27.188 1.00 90.38 291 LYS A N 1
ATOM 2426 C CA . LYS A 1 291 ? 9.946 -8.410 -27.197 1.00 90.38 291 LYS A CA 1
ATOM 2427 C C . LYS A 1 291 ? 10.764 -8.108 -25.941 1.00 90.38 291 LYS A C 1
ATOM 2429 O O . LYS A 1 291 ? 11.306 -9.032 -25.346 1.00 90.38 291 LYS A O 1
ATOM 2434 N N . MET A 1 292 ? 10.821 -6.842 -25.532 1.00 92.81 292 MET A N 1
ATOM 2435 C CA . MET A 1 292 ? 11.481 -6.418 -24.300 1.00 92.81 292 MET A CA 1
ATOM 2436 C C . MET A 1 292 ? 10.854 -7.097 -23.075 1.00 92.81 292 MET A C 1
ATOM 2438 O O . MET A 1 292 ? 11.585 -7.727 -22.318 1.00 92.81 292 MET A O 1
ATOM 2442 N N . MET A 1 293 ? 9.527 -7.056 -22.915 1.00 90.00 293 MET A N 1
ATOM 2443 C CA . MET A 1 293 ? 8.851 -7.678 -21.766 1.00 90.00 293 MET A CA 1
ATOM 2444 C C . MET A 1 293 ? 9.074 -9.188 -21.700 1.00 90.00 293 MET A C 1
ATOM 2446 O O . MET A 1 293 ? 9.353 -9.713 -20.631 1.00 90.00 293 MET A O 1
ATOM 2450 N N . LYS A 1 294 ? 9.030 -9.885 -22.843 1.00 89.69 294 LYS A N 1
ATOM 2451 C CA . LYS A 1 294 ? 9.329 -11.327 -22.913 1.00 89.69 294 LYS A CA 1
ATOM 2452 C C . LYS A 1 294 ? 10.784 -11.672 -22.578 1.00 89.69 294 LYS A C 1
ATOM 2454 O O . LYS A 1 294 ? 11.074 -12.837 -22.345 1.00 89.69 294 LYS A O 1
ATOM 2459 N N . SER A 1 295 ? 11.693 -10.694 -22.611 1.00 93.25 295 SER A N 1
ATOM 2460 C CA . SER A 1 295 ? 13.106 -10.900 -22.269 1.00 93.25 295 SER A CA 1
ATOM 2461 C C . SER A 1 295 ? 13.413 -10.720 -20.781 1.00 93.25 295 SER A C 1
ATOM 2463 O O . SER A 1 295 ? 14.507 -11.085 -20.355 1.00 93.25 295 SER A O 1
ATOM 2465 N N . LEU A 1 296 ? 12.474 -10.169 -20.006 1.00 90.75 296 LEU A N 1
ATOM 2466 C CA . LEU A 1 296 ? 12.602 -10.025 -18.558 1.00 90.75 296 LEU A CA 1
ATOM 2467 C C . LEU A 1 296 ? 12.387 -11.390 -17.893 1.00 90.75 296 LEU A C 1
ATOM 2469 O O . LEU A 1 296 ? 11.427 -12.087 -18.220 1.00 90.75 296 LEU A O 1
ATOM 2473 N N . HIS A 1 297 ? 13.285 -11.760 -16.988 1.00 77.94 297 HIS A N 1
ATOM 2474 C CA . HIS A 1 297 ? 13.267 -13.004 -16.223 1.00 77.94 297 HIS A CA 1
ATOM 2475 C C . HIS A 1 297 ? 13.756 -12.745 -14.801 1.00 77.94 297 HIS A C 1
ATOM 2477 O O . HIS A 1 297 ? 14.555 -11.795 -14.625 1.00 77.94 297 HIS A O 1
#

Radius of gyration: 19.7 Å; Cα contacts (8 Å, |Δi|>4): 496; chains: 1; bounding box: 44×46×54 Å

Mean predicted aligned error: 5.47 Å

Organism: NCBI:txid652676

=== Feature glossary ===
Legend for the data blocks above and below:

— What the protein is —

The amino-acid sequence is the protein's primary structure: the linear order of residues from the N-terminus to the C-terminus, written in one-letter code. Everything else here — the 3D coordinates, the secondary structure, the domain annotations — is ultimately a consequence of this string.

Functional annotations link the protein to curated databases. InterPro entries identify conserved domains and families by matching the sequence against member-database signatures (Pfam, PROSITE, CDD, …). Gene Ontology (GO) terms describe molecular function, biological process, and cellular component in a controlled vocabulary. CATH places the structure in a hierarchical fold classification (Class/Architecture/Topology/Homologous-superfamily). The organism is the source species.

— Where its atoms are —

Atomic coordinates in PDBx/mmCIF format — the same representation the Protein Data Bank distributes. Each line of the _atom_site loop places one backbone atom in Cartesian space (units: ångströms, origin: arbitrary).

The six renders are orthographic views along the three Cartesian axes in both directions. Representation (cartoon, sticks, or surface) and color scheme (sequence-rainbow or by-chain) vary across proteins so the training set covers all the common visualization conventions.

— Local backbone conformation —

Eight-state secondary structure (DSSP): H is the canonical α-helix, G the tighter 3₁₀-helix, I the wider π-helix; E/B are β-structure, T and S are turns and bends, and '-' is everything else. DSSP derives these from the pattern of main-chain N–H···O=C hydrogen bonds, not from the sequence.

Three-state secondary structure (P-SEA) collapses the eight DSSP classes into helix (a), strand (b), and coil (c). P-SEA assigns these from Cα geometry alone — distances and angles — without requiring backbone oxygens, so it works on any Cα trace.

φ (phi) and ψ (psi) are the two rotatable backbone dihedrals per residue: φ is the C(i-1)–N–Cα–C torsion, ψ is the N–Cα–C–N(i+1) torsion, both in degrees on (−180°, 180°]. α-helical residues cluster near (−60°, −45°); β-strand residues near (−120°, +130°). A Ramachandran plot is simply a scatter of (φ, ψ) for every residue.

— Global shape and packing —

The geometric summary reports three shape descriptors. Rg (radius of gyration) measures how spread out the Cα atoms are about their centre of mass; compact globular proteins have small Rg, elongated or unfolded ones large. Cα contacts (<8 Å, |i−j|>4) count long-range residue pairs in spatial proximity — high for tightly packed folds, near zero for rods or random coil. The bounding-box extents give the protein's footprint along x, y, z in Å.

SASA measures how much of the protein is reachable by solvent. It is computed by rolling a water-sized probe over the atomic surface and summing the exposed area (Å²). Per-residue SASA distinguishes core (buried, low SASA) from surface (exposed, high SASA) residues; total SASA is a whole-molecule size measure.

Plot images: a contact map (which residues are close in 3D, as an N×N binary image), a Ramachandran scatter (backbone torsion angles, revealing secondary-structure composition at a glance), and — for AlphaFold structures — a PAE heatmap (pairwise prediction confidence).

— Structural neighborhood —

A 3Di character summarizes, for each residue, the relative orientation of the Cα frame of its nearest spatial neighbor. Because it encodes fold topology rather than chemistry, 3Di alignments detect remote structural similarity that sequence alignment misses.

The Foldseek neighbor list gives the closest experimentally determined structures in the PDB, ranked by structural alignment. TM-score near 1 means near-identical fold; near 0.3 means only rough topology match. This is how one finds what a novel AlphaFold prediction most resembles in the solved-structure universe.

— Confidence and disorder —

For AlphaFold models, the B-factor field carries pLDDT — the model's own estimate of local accuracy on a 0–100 scale. Regions with pLDDT<50 should be treated as essentially unmodeled; they often correspond to intrinsically disordered segments.

Crystallographic B-factors measure how much each atom's electron density is smeared out, in Å². They rise in mobile loops and surface residues and fall in the buried interior. In AlphaFold models this column is repurposed to hold pLDDT instead.

Predicted Aligned Error (PAE) is an AlphaFold confidence matrix: entry (i, j) is the expected error in the position of residue j, in ångströms, when the prediction is superimposed on the true structure at residue i. Low PAE within a block of residues means that block is internally rigid and well-predicted; high PAE between two blocks means their relative placement is uncertain even if each block individually is confident.